Protein AF-A0A960XI57-F1 (afdb_monomer)

Nearest PDB structures (foldseek):
  3sqs-assembly1_A  TM=8.728E-01  e=5.560E-22  Dinoroseobacter shibae DFL 12 = DSM 16493
  3stp-assembly1_A  TM=8.532E-01  e=1.097E-21  Roseibium aggregatum IAM 12614
  3ssz-assembly1_A  TM=9.020E-01  e=4.784E-21  Rhodobacteraceae bacterium KLH11
  3rr1-assembly1_B  TM=9.128E-01  e=1.574E-17  Ralstonia pickettii 12J
  3rr1-assembly1_A  TM=9.061E-01  e=1.488E-17  Ralstonia pickettii 12J

Mean predicted aligned error: 8.15 Å

Solvent-accessible surface area (backbone atoms only — not comparable to full-atom values): 19866 Å² total; per-residue (Å²): 137,89,79,84,79,82,81,78,82,73,99,83,76,88,84,84,87,83,90,79,88,78,79,95,72,81,89,62,99,73,54,61,64,68,75,51,66,72,70,53,47,81,50,74,70,20,37,17,25,65,45,54,47,79,47,78,49,75,50,73,44,82,38,63,48,77,48,58,70,26,69,69,29,46,66,62,40,71,41,68,93,67,44,73,78,83,57,72,63,59,94,78,58,48,80,41,80,46,80,48,75,44,34,26,41,36,41,31,20,65,40,70,54,63,12,65,31,68,75,48,62,75,82,18,44,59,46,31,59,72,46,53,31,62,67,44,50,69,38,54,54,83,46,50,70,61,51,51,56,49,59,58,64,70,40,95,81,36,76,43,62,51,49,14,22,28,45,2,47,50,40,43,14,40,45,42,25,49,18,62,74,72,73,43,62,56,59,56,78,72,75,42,86,90,69,82,79,83,88,68,61,47,73,41,78,25,45,50,79,49,72,68,53,35,31,53,51,50,35,52,40,44,74,72,68,33,57,28,37,37,40,64,39,50,52,36,59,75,53,44,75,61,15,53,49,53,46,47,49,52,54,51,50,44,39,70,47,55,40,90,84,44,39,40,30,41,33,29,54,33,36,44,46,62,70,54,51,50,56,50,45,69,71,40,54,87,70,57,48,61,28,43,26,27,48,42,46,85,87,47,55,64,50,38,36,56,45,43,76,70,46,90,55,38,29,29,43,31,52,91,25,29,37,62,70,56,52,46,57,40,58,77,60,63,21,49,79,43,82,45,63,31,50,62,31,16,33,2,71,89,51,103

Secondary structure (DSSP, 8-state):
---PPPPPPPS--SS-----PPP-----TTSHHHHTTT----STTTTBEEEEEEEEEEEEEEEETT-S-PPPP-GGGGSGGG-PPPP---SSPPEEEEEEEEEEEEEEETTS-EEEEEEE-HHHHHHIIIIIHHHHTTSBTT-HHHHHHHHHHH-TT-SSTHHHHHHHHHHHHHHHHHHHHHTS-HHHHTT--S-SSPP--EE-TT---SHHHHHHHHHHHHHTT-SEEEEE----GGGHHHHHHHHHHHHHHHHHHH-TTSEEEEE-TT---HHHHHHHHHHHGGG--S-EE--S-TT-HHHHHHHHTT-SSPEEE-TT--SHHHHHHHHHTT--SEE---TTTSS-TTT-

Radius of gyration: 24.75 Å; Cα contacts (8 Å, |Δi|>4): 610; chains: 1; bounding box: 68×39×83 Å

pLDDT: mean 89.14, std 19.76, range [26.02, 98.81]

Foldseek 3Di:
DDDDDDDDDDPPPPPPPDDDDDDDDDDDPPCPCVVVVQPLPLPQQQQFWAFKDKDKDKDKDKDFPQALQFDFADQCVLDVVPQDDGGDGDPDTDIDMDMDIFIKIWTAGNSGQIFIDDRADPLLVCLQHVPLRVVRGRPRLVPLLVSLVCQCPVDPPQQFDSSLLSLLRVSQSSLRSVCVSVVHDSCVVVVHDPDPPDADAAESRSHHLDLVSLLVVLLVRVVVPHLEYEDGQRQEPSVPPVSLVSSLVSLVSSCVSNDLRRAYEYENHQHYDLVSLLSSQVSNVVSPHQAYENRHDLVPLVSLLVNQVRHPHFYEYACRASAPVSVVVNVVSVSGDYHDHDSSRNRHPSGD

Sequence (352 aa):
MISRINSSPPRRQFLKHLGFTIPAATMLPGSLQELLGQSQDRGRNGRLIEAVEVVKVTGTREVLQGVNRQGNLQPLYIYKEHKPEQFVDPENPKMGNQTLTHNYVRIRTRNGLEGFYGSVDSEAVDTIIGQLGRFLIGKDAMAVEQLWDQMYRLNRHGRAGHFMMAISYLDNCLWDWRGRYFGAPVYELLGGPTRNPIKVYGSCLGFSIQPEAMARKSAELKAAGFDYQKWFIFNGPSEGPEGLRKAIDMVRILRESVGPEAELMFDAFNGWTLQFAKQWAEAVEQYRPGWIEEAFMTADLESFIRLSKATNIPVATGEHFYNRWDVQKFLQADAIQIVQADPEWCGGVSEL

Structure (mmCIF, N/CA/C/O backbone):
data_AF-A0A960XI57-F1
#
_entry.id   AF-A0A960XI57-F1
#
loop_
_atom_site.group_PDB
_atom_site.id
_atom_site.type_symbol
_atom_site.label_atom_id
_atom_site.label_alt_id
_atom_site.label_comp_id
_atom_site.label_asym_id
_atom_site.label_entity_id
_atom_site.label_seq_id
_atom_site.pdbx_PDB_ins_code
_atom_site.Cartn_x
_atom_site.Cartn_y
_atom_site.Cartn_z
_atom_site.occupancy
_atom_site.B_iso_or_equiv
_atom_site.auth_seq_id
_atom_site.auth_comp_id
_atom_site.auth_asym_id
_atom_site.auth_atom_id
_atom_site.pdbx_PDB_model_num
ATOM 1 N N . MET A 1 1 ? 45.070 -10.326 12.914 1.00 35.19 1 MET A N 1
ATOM 2 C CA . MET A 1 1 ? 44.672 -9.513 14.083 1.00 35.19 1 MET A CA 1
ATOM 3 C C . MET A 1 1 ? 43.242 -9.066 13.865 1.00 35.19 1 MET A C 1
ATOM 5 O O . MET A 1 1 ? 42.971 -8.370 12.901 1.00 35.19 1 MET A O 1
ATOM 9 N N . ILE A 1 2 ? 42.337 -9.590 14.685 1.00 29.20 2 ILE A N 1
ATOM 10 C CA . ILE A 1 2 ? 40.882 -9.468 14.564 1.00 29.20 2 ILE A CA 1
ATOM 11 C C . ILE A 1 2 ? 40.447 -8.279 15.427 1.00 29.20 2 ILE A C 1
ATOM 13 O O . ILE A 1 2 ? 40.640 -8.332 16.640 1.00 29.20 2 ILE A O 1
ATOM 17 N N . SER A 1 3 ? 39.856 -7.233 14.842 1.00 26.02 3 SER A N 1
ATOM 18 C CA . SER A 1 3 ? 39.165 -6.184 15.604 1.00 26.02 3 SER A CA 1
ATOM 19 C C . SER A 1 3 ? 37.658 -6.308 15.400 1.00 26.02 3 SER A C 1
ATOM 21 O O . SER A 1 3 ? 37.144 -6.144 14.295 1.00 26.02 3 SER A O 1
ATOM 23 N N . ARG A 1 4 ? 36.970 -6.639 16.492 1.00 27.28 4 ARG A N 1
ATOM 24 C CA . ARG A 1 4 ? 35.518 -6.784 16.602 1.00 27.28 4 ARG A CA 1
ATOM 25 C C . ARG A 1 4 ? 34.835 -5.436 16.358 1.00 27.28 4 ARG A C 1
ATOM 27 O O . ARG A 1 4 ? 35.160 -4.463 17.031 1.00 27.28 4 ARG A O 1
ATOM 34 N N . ILE A 1 5 ? 33.873 -5.401 15.441 1.00 32.22 5 ILE A N 1
ATOM 35 C CA . ILE A 1 5 ? 32.929 -4.288 15.309 1.00 32.22 5 ILE A CA 1
ATOM 36 C C . ILE A 1 5 ? 31.785 -4.540 16.292 1.00 32.22 5 ILE A C 1
ATOM 38 O O . ILE A 1 5 ? 31.184 -5.614 16.307 1.00 32.22 5 ILE A O 1
ATOM 42 N N . ASN A 1 6 ? 31.549 -3.548 17.148 1.00 27.94 6 ASN A N 1
ATOM 43 C CA . ASN A 1 6 ? 30.486 -3.515 18.142 1.00 27.94 6 ASN A CA 1
ATOM 44 C C . ASN A 1 6 ? 29.113 -3.691 17.485 1.00 27.94 6 ASN A C 1
ATOM 46 O O . ASN A 1 6 ? 28.704 -2.902 16.636 1.00 27.94 6 ASN A O 1
ATOM 50 N N . SER A 1 7 ? 28.391 -4.713 17.932 1.00 31.31 7 SER A N 1
ATOM 51 C CA . SER A 1 7 ? 26.977 -4.931 17.653 1.00 31.31 7 SER A CA 1
ATOM 52 C C . SER A 1 7 ? 26.137 -3.815 18.279 1.00 31.31 7 SER A C 1
ATOM 54 O O . SER A 1 7 ? 26.081 -3.695 19.505 1.00 31.31 7 SER A O 1
ATOM 56 N N . SER A 1 8 ? 25.455 -3.022 17.457 1.00 32.72 8 SER A N 1
ATOM 57 C CA . SER A 1 8 ? 24.341 -2.183 17.906 1.00 32.72 8 SER A CA 1
ATOM 58 C C . SER A 1 8 ? 23.218 -3.070 18.473 1.00 32.72 8 SER A C 1
ATOM 60 O O . SER A 1 8 ? 22.964 -4.146 17.924 1.00 32.72 8 SER A O 1
ATOM 62 N N . PRO A 1 9 ? 22.529 -2.669 19.555 1.00 32.78 9 PRO A N 1
ATOM 63 C CA . PRO A 1 9 ? 21.465 -3.483 20.131 1.00 32.78 9 PRO A CA 1
ATOM 64 C C . PRO A 1 9 ? 20.230 -3.512 19.207 1.00 32.78 9 PRO A C 1
ATOM 66 O O . PRO A 1 9 ? 19.928 -2.515 18.546 1.00 32.78 9 PRO A O 1
ATOM 69 N N . PRO A 1 10 ? 19.477 -4.628 19.152 1.00 33.75 10 PRO A N 1
ATOM 70 C CA . PRO A 1 10 ? 18.265 -4.715 18.346 1.00 33.75 10 PRO A CA 1
ATOM 71 C C . PRO A 1 10 ? 17.145 -3.829 18.918 1.00 33.75 10 PRO A C 1
ATOM 73 O O . PRO A 1 10 ? 17.024 -3.660 20.131 1.00 33.75 10 PRO A O 1
ATOM 76 N N . ARG A 1 11 ? 16.283 -3.314 18.027 1.00 40.19 11 ARG A N 1
ATOM 77 C CA . ARG A 1 11 ? 15.151 -2.369 18.221 1.00 40.19 11 ARG A CA 1
ATOM 78 C C . ARG A 1 11 ? 14.050 -2.766 19.239 1.00 40.19 11 ARG A C 1
ATOM 80 O O . ARG A 1 11 ? 12.957 -2.216 19.203 1.00 40.19 11 ARG A O 1
ATOM 87 N N . ARG A 1 12 ? 14.298 -3.686 20.177 1.00 35.19 12 ARG A N 1
ATOM 88 C CA . ARG A 1 12 ? 13.317 -4.190 21.163 1.00 35.19 12 ARG A CA 1
ATOM 89 C C . ARG A 1 12 ? 13.559 -3.738 22.614 1.00 35.19 12 ARG A C 1
ATOM 91 O O . ARG A 1 12 ? 13.079 -4.384 23.541 1.00 35.19 12 ARG A O 1
ATOM 98 N N . GLN A 1 13 ? 14.265 -2.628 22.836 1.00 36.06 13 GLN A N 1
ATOM 99 C CA . GLN A 1 13 ? 14.526 -2.084 24.180 1.00 36.06 13 GLN A CA 1
ATOM 100 C C . GLN A 1 13 ? 14.190 -0.590 24.313 1.00 36.06 13 GLN A C 1
ATOM 102 O O . GLN A 1 13 ? 15.049 0.217 24.643 1.00 36.06 13 GLN A O 1
ATOM 107 N N . PHE A 1 14 ? 12.921 -0.218 24.116 1.00 33.28 14 PHE A N 1
ATOM 108 C CA . PHE A 1 14 ? 12.428 1.110 24.523 1.00 33.28 14 PHE A CA 1
ATOM 109 C C . PHE A 1 14 ? 11.370 1.072 25.647 1.00 33.28 14 PHE A C 1
ATOM 111 O O . PHE A 1 14 ? 10.849 2.105 26.034 1.00 33.28 14 PHE A O 1
ATOM 118 N N . LEU A 1 15 ? 11.079 -0.092 26.246 1.00 31.31 15 LEU A N 1
ATOM 119 C CA . LEU A 1 15 ? 10.132 -0.199 27.376 1.00 31.31 15 LEU A CA 1
ATOM 120 C C . LEU A 1 15 ? 10.618 -1.141 28.491 1.00 31.31 15 LEU A C 1
ATOM 122 O O . LEU A 1 15 ? 9.882 -2.001 28.966 1.00 31.31 15 LEU A O 1
ATOM 126 N N . LYS A 1 16 ? 11.874 -1.003 28.928 1.00 31.98 16 LYS A N 1
ATOM 127 C CA . LYS A 1 16 ? 12.373 -1.706 30.125 1.00 31.98 16 LYS A CA 1
ATOM 128 C C . LYS A 1 16 ? 13.123 -0.779 31.073 1.00 31.98 16 LYS A C 1
ATOM 130 O O . LYS A 1 16 ? 14.277 -1.026 31.396 1.00 31.98 16 LYS A O 1
ATOM 135 N N . HIS A 1 17 ? 12.438 0.238 31.578 1.00 29.25 17 HIS A N 1
ATOM 136 C CA . HIS A 1 17 ? 12.771 0.849 32.863 1.00 29.25 17 HIS A CA 1
ATOM 137 C C . HIS A 1 17 ? 11.486 1.030 33.662 1.00 29.25 17 HIS A C 1
ATOM 139 O O . HIS A 1 17 ? 10.775 2.005 33.473 1.00 29.25 17 HIS A O 1
ATOM 145 N N . LEU A 1 18 ? 11.189 0.021 34.483 1.00 29.41 18 LEU A N 1
ATOM 146 C CA . LEU A 1 18 ? 10.520 0.083 35.787 1.00 29.41 18 LEU A CA 1
ATOM 147 C C . LEU A 1 18 ? 10.516 -1.356 36.319 1.00 29.41 18 LEU A C 1
ATOM 149 O O . LEU A 1 18 ? 9.572 -2.122 36.146 1.00 29.41 18 LEU A O 1
ATOM 153 N N . GLY A 1 19 ? 11.659 -1.764 36.867 1.00 26.39 19 GLY A N 1
ATOM 154 C CA . GLY A 1 19 ? 11.762 -3.002 37.623 1.00 26.39 19 GLY A CA 1
ATOM 155 C C . GLY A 1 19 ? 11.293 -2.750 39.048 1.00 26.39 19 GLY A C 1
ATOM 156 O O . GLY A 1 19 ? 11.965 -2.038 39.784 1.00 26.39 19 GLY A O 1
ATOM 157 N N . PHE A 1 20 ? 10.182 -3.366 39.438 1.00 28.64 20 PHE A N 1
ATOM 158 C CA . PHE A 1 20 ? 9.905 -3.680 40.835 1.00 28.64 20 PHE A CA 1
ATOM 159 C C . PHE A 1 20 ? 9.547 -5.162 40.927 1.00 28.64 20 PHE A C 1
ATOM 161 O O . PHE A 1 20 ? 8.443 -5.589 40.604 1.00 28.64 20 PHE A O 1
ATOM 168 N N . THR A 1 21 ? 10.524 -5.962 41.341 1.00 27.38 21 THR A N 1
ATOM 169 C CA . THR A 1 21 ? 10.308 -7.285 41.929 1.00 27.38 21 THR A CA 1
ATOM 170 C C . THR A 1 21 ? 9.781 -7.095 43.349 1.00 27.38 21 THR A C 1
ATOM 172 O O . THR A 1 21 ? 10.487 -6.526 44.180 1.00 27.38 21 THR A O 1
ATOM 175 N N . ILE A 1 22 ? 8.570 -7.575 43.639 1.00 30.77 22 ILE A N 1
ATOM 176 C CA . ILE A 1 22 ? 8.034 -7.655 45.005 1.00 30.77 22 ILE A CA 1
ATOM 177 C C . ILE A 1 22 ? 8.170 -9.113 45.477 1.00 30.77 22 ILE A C 1
ATOM 179 O O . ILE A 1 22 ? 7.626 -10.000 44.815 1.00 30.77 22 ILE A O 1
ATOM 183 N N . PRO A 1 23 ? 8.877 -9.403 46.586 1.00 30.19 23 PRO A N 1
ATOM 184 C CA . PRO A 1 23 ? 8.827 -10.713 47.221 1.00 30.19 23 PRO A CA 1
ATOM 185 C C . PRO A 1 23 ? 7.502 -10.882 47.972 1.00 30.19 23 PRO A C 1
ATOM 187 O O . PRO A 1 23 ? 6.963 -9.933 48.539 1.00 30.19 23 PRO A O 1
ATOM 190 N N . ALA A 1 24 ? 6.992 -12.111 48.015 1.00 37.94 24 ALA A N 1
ATOM 191 C CA . ALA A 1 24 ? 5.822 -12.465 48.805 1.00 37.94 24 ALA A CA 1
ATOM 192 C C . ALA A 1 24 ? 6.089 -12.266 50.311 1.00 37.94 24 ALA A C 1
ATOM 194 O O . ALA A 1 24 ? 6.818 -13.051 50.912 1.00 37.94 24 ALA A O 1
ATOM 195 N N . ALA A 1 25 ? 5.481 -11.243 50.921 1.00 34.00 25 ALA A N 1
ATOM 196 C CA . ALA A 1 25 ? 5.294 -11.145 52.369 1.00 34.00 25 ALA A CA 1
ATOM 197 C C . ALA A 1 25 ? 4.166 -10.157 52.730 1.00 34.00 25 ALA A C 1
ATOM 199 O O . ALA A 1 25 ? 4.242 -8.973 52.422 1.00 34.00 25 ALA A O 1
ATOM 200 N N . THR A 1 26 ? 3.159 -10.671 53.450 1.00 34.94 26 THR A N 1
ATOM 201 C CA . THR A 1 26 ? 2.182 -9.956 54.305 1.00 34.94 26 THR A CA 1
ATOM 202 C C . THR A 1 26 ? 1.345 -8.834 53.671 1.00 34.94 26 THR A C 1
ATOM 204 O O . THR A 1 26 ? 1.741 -7.674 53.621 1.00 34.94 26 THR A O 1
ATOM 207 N N . MET A 1 27 ? 0.110 -9.177 53.284 1.00 33.38 27 MET A N 1
ATOM 208 C CA . MET A 1 27 ? -0.945 -8.206 52.972 1.00 33.38 27 MET A CA 1
ATOM 209 C C . MET A 1 27 ? -1.373 -7.439 54.231 1.00 33.38 27 MET A C 1
ATOM 211 O O . MET A 1 27 ? -1.896 -8.030 55.175 1.00 33.38 27 MET A O 1
ATOM 215 N N . LEU A 1 28 ? -1.186 -6.118 54.218 1.00 38.03 28 LEU A N 1
ATOM 216 C CA . LEU A 1 28 ? -1.867 -5.190 55.123 1.00 38.03 28 LEU A CA 1
ATOM 217 C C . LEU A 1 28 ? -3.269 -4.864 54.562 1.00 38.03 28 LEU A C 1
ATOM 219 O O . LEU A 1 28 ? -3.404 -4.735 53.344 1.00 38.03 28 LEU A O 1
ATOM 223 N N . PRO A 1 29 ? -4.314 -4.670 55.394 1.00 39.72 29 PRO A N 1
ATOM 224 C CA . PRO A 1 29 ? -5.712 -4.618 54.935 1.00 39.72 29 PRO A CA 1
ATOM 225 C C . PRO A 1 29 ? -6.119 -3.349 54.161 1.00 39.72 29 PRO A C 1
ATOM 227 O O . PRO A 1 29 ? -7.296 -3.182 53.860 1.00 39.72 29 PRO A O 1
ATOM 230 N N . GLY A 1 30 ? -5.186 -2.440 53.860 1.00 39.94 30 GLY A N 1
ATOM 231 C CA . GLY A 1 30 ? -5.480 -1.134 53.256 1.00 39.94 30 GLY A CA 1
ATOM 232 C C . GLY A 1 30 ? -5.123 -0.985 51.775 1.00 39.94 30 GLY A C 1
ATOM 233 O O . GLY A 1 30 ? -5.557 -0.024 51.156 1.00 39.94 30 GLY A O 1
ATOM 234 N N . SER A 1 31 ? -4.359 -1.909 51.180 1.00 43.81 31 SER A N 1
ATOM 235 C CA . SER A 1 31 ? -3.777 -1.708 49.839 1.00 43.81 31 SER A CA 1
ATOM 236 C C . SER A 1 31 ? -4.532 -2.379 48.691 1.00 43.81 31 SER A C 1
ATOM 238 O O . SER A 1 31 ? -4.198 -2.144 47.530 1.00 43.81 31 SER A O 1
ATOM 240 N N . LEU A 1 32 ? -5.572 -3.178 48.966 1.00 40.38 32 LEU A N 1
ATOM 241 C CA . LEU A 1 32 ? -6.368 -3.778 47.891 1.00 40.38 32 LEU A CA 1
ATOM 242 C C . LEU A 1 32 ? -7.197 -2.723 47.145 1.00 40.38 32 LEU A C 1
ATOM 244 O O . LEU A 1 32 ? -7.302 -2.812 45.934 1.00 40.38 32 LEU A O 1
ATOM 248 N N . GLN A 1 33 ? -7.747 -1.707 47.817 1.00 39.81 33 GLN A N 1
ATOM 249 C CA . GLN A 1 33 ? -8.588 -0.689 47.165 1.00 39.81 33 GLN A CA 1
ATOM 250 C C . GLN A 1 33 ? -7.807 0.283 46.267 1.00 39.81 33 GLN A C 1
ATOM 252 O O . GLN A 1 33 ? -8.343 0.710 45.250 1.00 39.81 33 GLN A O 1
ATOM 257 N N . GLU A 1 34 ? -6.540 0.576 46.576 1.00 36.94 34 GLU A N 1
ATOM 258 C CA . GLU A 1 34 ? -5.677 1.406 45.719 1.00 36.94 34 GLU A CA 1
ATOM 259 C C . GLU A 1 34 ? -5.106 0.616 44.527 1.00 36.94 34 GLU A C 1
ATOM 261 O O . GLU A 1 34 ? -5.020 1.153 43.425 1.00 36.94 34 GLU A O 1
ATOM 266 N N . LEU A 1 35 ? -4.824 -0.686 44.689 1.00 39.25 35 LEU A N 1
ATOM 267 C CA . LEU A 1 35 ? -4.495 -1.588 43.570 1.00 39.25 35 LEU A CA 1
ATOM 268 C C . LEU A 1 35 ? -5.718 -1.948 42.706 1.00 39.25 35 LEU A C 1
ATOM 270 O O . LEU A 1 35 ? -5.575 -2.218 41.516 1.00 39.25 35 LEU A O 1
ATOM 274 N N . LEU A 1 36 ? -6.923 -1.912 43.280 1.00 39.53 36 LEU A N 1
ATOM 275 C CA . LEU A 1 36 ? -8.205 -2.058 42.579 1.00 39.53 36 LEU A CA 1
ATOM 276 C C . LEU A 1 36 ? -8.753 -0.714 42.049 1.00 39.53 36 LEU A C 1
ATOM 278 O O . LEU A 1 36 ? -9.829 -0.683 41.451 1.00 39.53 36 LEU A O 1
ATOM 282 N N . GLY A 1 37 ? -8.003 0.384 42.216 1.00 37.59 37 GLY A N 1
ATOM 283 C CA . GLY A 1 37 ? -8.392 1.760 41.880 1.00 37.59 37 GLY A CA 1
ATOM 284 C C . GLY A 1 37 ? -8.489 2.090 40.386 1.00 37.59 37 GLY A C 1
ATOM 285 O O . GLY A 1 37 ? -8.838 3.211 40.030 1.00 37.59 37 GLY A O 1
ATOM 286 N N . GLN A 1 38 ? -8.237 1.128 39.499 1.00 44.69 38 GLN A N 1
ATOM 287 C CA . GLN A 1 38 ? -8.640 1.197 38.093 1.00 44.69 38 GLN A CA 1
ATOM 288 C C . GLN A 1 38 ? -9.218 -0.147 37.654 1.00 44.69 38 GLN A C 1
ATOM 290 O O . GLN A 1 38 ? -8.734 -0.797 36.729 1.00 44.69 38 GLN A O 1
ATOM 295 N N . SER A 1 39 ? -10.298 -0.576 38.303 1.00 45.94 39 SER A N 1
ATOM 296 C CA . SER A 1 39 ? -11.283 -1.401 37.609 1.00 45.94 39 SER A CA 1
ATOM 297 C C . SER A 1 39 ? -11.781 -0.587 36.409 1.00 45.94 39 SER A C 1
ATOM 299 O O . SER A 1 39 ? -12.762 0.146 36.530 1.00 45.94 39 SER A O 1
ATOM 301 N N . GLN A 1 40 ? -11.084 -0.657 35.265 1.00 57.28 40 GLN A N 1
ATOM 302 C CA . GLN A 1 40 ? -11.616 -0.147 34.006 1.00 57.28 40 GLN A CA 1
ATOM 303 C C . GLN A 1 40 ? -13.007 -0.750 33.872 1.00 57.28 40 GLN A C 1
ATOM 305 O O . GLN A 1 40 ? -13.135 -1.975 33.860 1.00 57.28 40 GLN A O 1
ATOM 310 N N . ASP A 1 41 ? -14.041 0.090 33.831 1.00 65.31 41 ASP A N 1
ATOM 311 C CA . ASP A 1 41 ? -15.390 -0.375 33.544 1.00 65.31 41 ASP A CA 1
ATOM 312 C C . ASP A 1 41 ? -15.329 -1.105 32.196 1.00 65.31 41 ASP A C 1
ATOM 314 O O . ASP A 1 41 ? -15.183 -0.506 31.129 1.00 65.31 41 ASP A O 1
ATOM 318 N N . ARG A 1 42 ? -15.313 -2.438 32.252 1.00 69.62 42 ARG A N 1
ATOM 319 C CA . ARG A 1 42 ? -15.347 -3.301 31.070 1.00 69.62 42 ARG A CA 1
ATOM 320 C C . ARG A 1 42 ? -16.781 -3.536 30.615 1.00 69.62 42 ARG A C 1
ATOM 322 O O . ARG A 1 42 ? -16.980 -4.160 29.572 1.00 69.62 42 ARG A O 1
ATOM 329 N N . GLY A 1 43 ? -17.761 -3.031 31.365 1.00 78.81 43 GLY A N 1
ATOM 330 C CA . GLY A 1 43 ? -19.151 -2.987 30.966 1.00 78.81 43 GLY A CA 1
ATOM 331 C C . GLY A 1 43 ? -19.351 -2.130 29.721 1.00 78.81 43 GLY A C 1
ATOM 332 O O . GLY A 1 43 ? -18.484 -1.374 29.281 1.00 78.81 43 GLY A O 1
ATOM 333 N N . ARG A 1 44 ? -20.538 -2.254 29.126 1.00 84.62 44 ARG A N 1
ATOM 334 C CA . ARG A 1 44 ? -20.882 -1.593 27.861 1.00 84.62 44 ARG A CA 1
ATOM 335 C C . ARG A 1 44 ? -20.673 -0.075 27.900 1.00 84.62 44 ARG A C 1
ATOM 337 O O . ARG A 1 44 ? -20.301 0.502 26.887 1.00 84.62 44 ARG A O 1
ATOM 344 N N . ASN A 1 45 ? -20.890 0.557 29.055 1.00 89.69 45 ASN A N 1
ATOM 345 C CA . ASN A 1 45 ? -20.725 1.998 29.220 1.00 89.69 45 ASN A CA 1
ATOM 346 C C . ASN A 1 45 ? -19.252 2.436 29.137 1.00 89.69 45 ASN A C 1
ATOM 348 O O . ASN A 1 45 ? -18.948 3.416 28.462 1.00 89.69 45 ASN A O 1
ATOM 352 N N . GLY A 1 46 ? -18.332 1.693 29.756 1.00 92.75 46 GLY A N 1
ATOM 353 C CA . GLY A 1 46 ? -16.904 2.003 29.704 1.00 92.75 46 GLY A CA 1
ATOM 354 C C . GLY A 1 46 ? -16.269 1.855 28.316 1.00 92.75 46 GLY A C 1
ATOM 355 O O . GLY A 1 46 ? -15.261 2.501 28.043 1.00 92.75 46 GLY A O 1
ATOM 356 N N . ARG A 1 47 ? -16.883 1.077 27.413 1.00 96.06 47 ARG A N 1
ATOM 357 C CA . ARG A 1 47 ? -16.440 0.903 26.013 1.00 96.06 47 ARG A CA 1
ATOM 358 C C . ARG A 1 47 ? -16.951 1.974 25.052 1.00 96.06 47 ARG A C 1
ATOM 360 O O . ARG A 1 47 ? -16.631 1.926 23.865 1.00 96.06 47 ARG A O 1
ATOM 367 N N . LEU A 1 48 ? -17.782 2.905 25.518 1.00 98.38 48 LEU A N 1
ATOM 368 C CA . LEU A 1 48 ? -18.280 3.964 24.649 1.00 98.38 48 LEU A CA 1
ATOM 369 C C . LEU A 1 48 ? -17.140 4.922 24.300 1.00 98.38 48 LEU A C 1
ATOM 371 O O . LEU A 1 48 ? -16.401 5.353 25.186 1.00 98.38 48 LEU A O 1
ATOM 375 N N . ILE A 1 49 ? -17.013 5.245 23.016 1.00 98.69 49 ILE A N 1
ATOM 376 C CA . ILE A 1 49 ? -16.014 6.174 22.491 1.00 98.69 49 ILE A CA 1
ATOM 377 C C . ILE A 1 49 ? -16.288 7.561 23.073 1.00 98.69 49 ILE A C 1
ATOM 379 O O . ILE A 1 49 ? -17.395 8.090 22.971 1.00 98.69 49 ILE A O 1
ATOM 383 N N . GLU A 1 50 ? -15.280 8.143 23.705 1.00 98.31 50 GLU A N 1
ATOM 384 C CA . GLU A 1 50 ? -15.340 9.462 24.332 1.00 98.31 50 GLU A CA 1
ATOM 385 C C . GLU A 1 50 ? -14.594 10.511 23.504 1.00 98.31 50 GLU A C 1
ATOM 387 O O . GLU A 1 50 ? -15.018 11.664 23.457 1.00 98.31 50 GLU A O 1
ATOM 392 N N . ALA A 1 51 ? -13.518 10.112 22.821 1.00 98.44 51 ALA A N 1
ATOM 393 C CA . ALA A 1 51 ? -12.745 10.999 21.962 1.00 98.44 51 ALA A CA 1
ATOM 394 C C . ALA A 1 51 ? -12.184 10.264 20.740 1.00 98.44 51 ALA A C 1
ATOM 396 O O . ALA A 1 51 ? -11.780 9.102 20.827 1.00 98.44 51 ALA A O 1
ATOM 397 N N . VAL A 1 52 ? -12.133 10.984 19.620 1.00 98.62 52 VAL A N 1
ATOM 398 C CA . VAL A 1 52 ? -11.403 10.616 18.405 1.00 98.62 52 VAL A CA 1
ATOM 399 C C . VAL A 1 52 ? -10.508 11.795 18.056 1.00 98.62 52 VAL A C 1
ATOM 401 O O . VAL A 1 52 ? -10.997 12.903 17.838 1.00 98.62 52 VAL A O 1
ATOM 404 N N . GLU A 1 53 ? -9.203 11.567 18.041 1.00 98.31 53 GLU A N 1
ATOM 405 C CA . GLU A 1 53 ? -8.193 12.616 17.933 1.00 98.31 53 GLU A CA 1
ATOM 406 C C . GLU A 1 53 ? -7.185 12.274 16.839 1.00 98.31 53 GLU A C 1
ATOM 408 O O . GLU A 1 53 ? -6.869 11.106 16.612 1.00 98.31 53 GLU A O 1
ATOM 413 N N . VAL A 1 54 ? -6.636 13.308 16.200 1.00 98.19 54 VAL A N 1
ATOM 414 C CA . VAL A 1 54 ? -5.443 13.177 15.363 1.00 98.19 54 VAL A CA 1
ATOM 415 C C . VAL A 1 54 ? -4.273 13.831 16.084 1.00 98.19 54 VAL A C 1
ATOM 417 O O . VAL A 1 54 ? -4.277 15.031 16.357 1.00 98.19 54 VAL A O 1
ATOM 420 N N . VAL A 1 55 ? -3.266 13.025 16.399 1.00 97.19 55 VAL A N 1
ATOM 421 C CA . VAL A 1 55 ? -2.056 13.431 17.107 1.00 97.19 55 VAL A CA 1
ATOM 422 C C . VAL A 1 55 ? -0.924 13.566 16.105 1.00 97.19 55 VAL A C 1
ATOM 424 O O . VAL A 1 55 ? -0.572 12.618 15.405 1.00 97.19 55 VAL A O 1
ATOM 427 N N . LYS A 1 56 ? -0.320 14.751 16.057 1.00 96.94 56 LYS A N 1
ATOM 428 C CA . LYS A 1 56 ? 0.862 15.011 15.240 1.00 96.94 56 LYS A CA 1
ATOM 429 C C . LYS A 1 56 ? 2.115 14.658 16.031 1.00 96.94 56 LYS A C 1
ATOM 431 O O . LYS A 1 56 ? 2.359 15.225 17.094 1.00 96.94 56 LYS A O 1
ATOM 436 N N . VAL A 1 57 ? 2.907 13.732 15.508 1.00 95.56 57 VAL A N 1
ATOM 437 C CA . VAL A 1 57 ? 4.154 13.271 16.121 1.00 95.56 57 VAL A CA 1
ATOM 438 C C . VAL A 1 57 ? 5.316 13.704 15.243 1.00 95.56 57 VAL A C 1
ATOM 440 O O . VAL A 1 57 ? 5.335 13.421 14.046 1.00 95.56 57 VAL A O 1
ATOM 443 N N . THR A 1 58 ? 6.292 14.374 15.852 1.00 97.00 58 THR A N 1
ATOM 444 C CA . THR A 1 58 ? 7.519 14.811 15.183 1.00 97.00 58 THR A CA 1
ATOM 445 C C . THR A 1 58 ? 8.715 14.130 15.822 1.00 97.00 58 THR A C 1
ATOM 447 O O . THR A 1 58 ? 8.856 14.124 17.044 1.00 97.00 58 THR A O 1
ATOM 450 N N . GL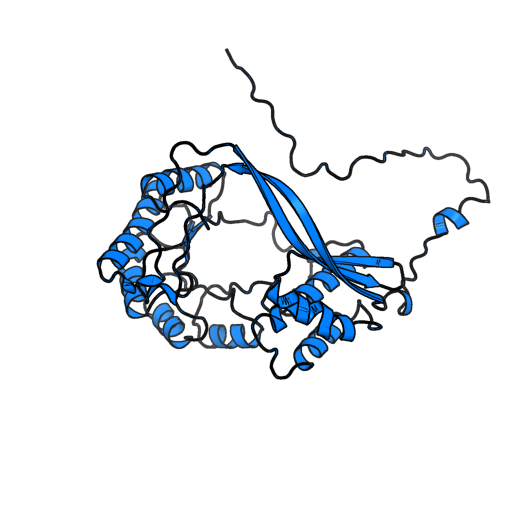Y A 1 59 ? 9.585 13.573 14.990 1.00 94.94 59 GLY A N 1
ATOM 451 C CA . GLY A 1 59 ? 10.833 12.959 15.414 1.00 94.94 59 GLY A CA 1
ATOM 452 C C . GLY A 1 59 ? 11.953 13.256 14.431 1.00 94.94 59 GLY A C 1
ATOM 453 O O . GLY A 1 59 ? 11.717 13.683 13.303 1.00 94.94 59 GLY A O 1
ATOM 454 N N . THR A 1 60 ? 13.181 12.999 14.862 1.00 96.06 60 THR A N 1
ATOM 455 C CA . THR A 1 60 ? 14.375 13.179 14.037 1.00 96.06 60 THR A CA 1
ATOM 456 C C . THR A 1 60 ? 15.106 11.853 13.938 1.00 96.06 60 THR A C 1
ATOM 458 O O . THR A 1 60 ? 15.228 11.132 14.928 1.00 96.06 60 THR A O 1
ATOM 461 N N . ARG A 1 61 ? 15.604 11.529 12.747 1.00 94.50 61 ARG A N 1
ATOM 462 C CA . ARG A 1 61 ? 16.497 10.388 12.534 1.00 94.50 61 ARG A CA 1
ATOM 463 C C . ARG A 1 61 ? 17.717 10.801 11.723 1.00 94.50 61 ARG A C 1
ATOM 465 O O . ARG A 1 61 ? 17.622 11.667 10.854 1.00 94.50 61 ARG A O 1
ATOM 472 N N . GLU A 1 62 ? 18.837 10.144 11.988 1.00 95.31 62 GLU A N 1
ATOM 473 C CA . GLU A 1 62 ? 20.026 10.247 11.150 1.00 95.31 62 GLU A CA 1
ATOM 474 C C . GLU A 1 62 ? 19.806 9.479 9.843 1.00 95.31 62 GLU A C 1
ATOM 476 O O . GLU A 1 62 ? 19.355 8.331 9.844 1.00 95.31 62 GLU A O 1
ATOM 481 N N . VAL A 1 63 ? 20.103 10.124 8.719 1.00 93.56 63 VAL A N 1
ATOM 482 C CA . VAL A 1 63 ? 20.013 9.547 7.376 1.00 93.56 63 VAL A CA 1
ATOM 483 C C . VAL A 1 63 ? 21.184 10.014 6.525 1.00 93.56 63 VAL A C 1
ATOM 485 O O . VAL A 1 63 ? 21.746 11.088 6.741 1.00 93.56 63 VAL A O 1
ATOM 488 N N . LEU A 1 64 ? 21.505 9.233 5.499 1.00 92.75 64 LEU A N 1
ATOM 489 C CA . LEU A 1 64 ? 22.289 9.737 4.381 1.00 92.75 64 LEU A CA 1
ATOM 490 C C . LEU A 1 64 ? 21.439 10.750 3.610 1.00 92.75 64 LEU A C 1
ATOM 492 O O . LEU A 1 64 ? 20.319 10.456 3.187 1.00 92.75 64 LEU A O 1
ATOM 496 N N . GLN A 1 65 ? 21.944 11.970 3.467 1.00 91.12 65 GLN A N 1
ATOM 497 C CA . GLN A 1 65 ? 21.213 13.031 2.792 1.00 91.12 65 GLN A CA 1
ATOM 498 C C . GLN A 1 65 ? 21.302 12.885 1.276 1.00 91.12 65 GLN A C 1
ATOM 500 O O . GLN A 1 65 ? 22.373 12.663 0.717 1.00 91.12 65 GLN A O 1
ATOM 505 N N . GLY A 1 66 ? 20.157 13.068 0.618 1.00 88.25 66 GLY A N 1
ATOM 506 C CA . GLY A 1 66 ? 20.078 13.116 -0.838 1.00 88.25 66 GLY A CA 1
ATOM 507 C C . GLY A 1 66 ? 20.226 11.768 -1.537 1.00 88.25 66 GLY A C 1
ATOM 508 O O . GLY A 1 66 ? 20.383 11.783 -2.743 1.00 88.25 66 GLY A O 1
ATOM 509 N N . VAL A 1 67 ? 20.164 10.634 -0.833 1.00 91.69 67 VAL A N 1
ATOM 510 C CA . VAL A 1 67 ? 20.165 9.297 -1.459 1.00 91.69 67 VAL A CA 1
ATOM 511 C C . VAL A 1 67 ? 18.771 8.687 -1.493 1.00 91.69 67 VAL A C 1
ATOM 513 O O . VAL A 1 67 ? 17.898 9.102 -0.724 1.00 91.69 67 VAL A O 1
ATOM 516 N N . ASN A 1 68 ? 18.589 7.665 -2.328 1.00 91.06 68 ASN A N 1
ATOM 517 C CA . ASN A 1 68 ? 17.357 6.885 -2.447 1.00 91.06 68 ASN A CA 1
ATOM 518 C C . ASN A 1 68 ? 16.126 7.768 -2.719 1.00 91.06 68 ASN A C 1
ATOM 520 O O . ASN A 1 68 ? 15.088 7.642 -2.067 1.00 91.06 68 ASN A O 1
ATOM 524 N N . ARG A 1 69 ? 16.268 8.704 -3.664 1.00 92.38 69 ARG A N 1
ATOM 525 C CA . ARG A 1 69 ? 15.185 9.593 -4.117 1.00 92.38 69 ARG A CA 1
ATOM 526 C C . ARG A 1 69 ? 14.767 9.326 -5.558 1.00 92.38 69 ARG A C 1
ATOM 528 O O . ARG A 1 69 ? 14.226 10.215 -6.213 1.00 92.38 69 ARG A O 1
ATOM 535 N N . GLN A 1 70 ? 15.033 8.126 -6.064 1.00 94.12 70 GLN A N 1
ATOM 536 C CA . GLN A 1 70 ? 14.558 7.740 -7.381 1.00 94.12 70 GLN A CA 1
ATOM 537 C C . GLN A 1 70 ? 13.029 7.766 -7.397 1.00 94.12 70 GLN A C 1
ATOM 539 O O . GLN A 1 70 ? 12.377 7.048 -6.646 1.00 94.12 70 GLN A O 1
ATOM 544 N N . GLY A 1 71 ? 12.463 8.624 -8.245 1.00 90.19 71 GLY A N 1
ATOM 545 C CA . GLY A 1 71 ? 11.022 8.667 -8.452 1.00 90.19 71 GLY A CA 1
ATOM 546 C C . GLY A 1 71 ? 10.532 7.414 -9.172 1.00 90.19 71 GLY A C 1
ATOM 547 O O . GLY A 1 71 ? 11.283 6.786 -9.924 1.00 90.19 71 GLY A O 1
ATOM 548 N N . ASN A 1 72 ? 9.260 7.089 -8.975 1.00 91.44 72 ASN A N 1
ATOM 549 C CA . ASN A 1 72 ? 8.567 6.089 -9.782 1.00 91.44 72 ASN A CA 1
ATOM 550 C C . ASN A 1 72 ? 8.112 6.706 -11.103 1.00 91.44 72 ASN A C 1
ATOM 552 O O . ASN A 1 72 ? 8.001 7.931 -11.211 1.00 91.44 72 ASN A O 1
ATOM 556 N N . LEU A 1 73 ? 7.795 5.863 -12.086 1.00 93.06 73 LEU A N 1
ATOM 557 C CA . LEU A 1 73 ? 6.965 6.295 -13.207 1.00 93.06 73 LEU A CA 1
ATOM 558 C C . LEU A 1 73 ? 5.677 6.924 -12.654 1.00 93.06 73 LEU A C 1
ATOM 560 O O . LEU A 1 73 ? 5.164 6.492 -11.630 1.00 93.06 73 LEU A O 1
ATOM 564 N N . GLN A 1 74 ? 5.181 7.975 -13.299 1.00 92.19 74 GLN A N 1
ATOM 565 C CA . GLN A 1 74 ? 3.912 8.602 -12.944 1.00 92.19 74 GLN A CA 1
ATOM 566 C C . GLN A 1 74 ? 3.034 8.695 -14.188 1.00 92.19 74 GLN A C 1
ATOM 568 O O . GLN A 1 74 ? 3.560 9.011 -15.263 1.00 92.19 74 GLN A O 1
ATOM 573 N N . PRO A 1 75 ? 1.703 8.551 -14.062 1.00 90.69 75 PRO A N 1
ATOM 574 C CA . PRO A 1 75 ? 0.783 8.792 -15.173 1.00 90.69 75 PRO A CA 1
ATOM 575 C C . PRO A 1 75 ? 0.952 10.175 -15.818 1.00 90.69 75 PRO A C 1
ATOM 577 O O . PRO A 1 75 ? 0.742 10.346 -17.017 1.00 90.69 75 PRO A O 1
ATOM 580 N N . LEU A 1 76 ? 1.398 11.168 -15.040 1.00 93.38 76 LEU A N 1
ATOM 581 C CA . LEU A 1 76 ? 1.634 12.530 -15.515 1.00 93.38 76 LEU A CA 1
ATOM 582 C C . LEU A 1 76 ? 2.836 12.648 -16.473 1.00 93.38 76 LEU A C 1
ATOM 584 O O . LEU A 1 76 ? 2.929 13.618 -17.218 1.00 93.38 76 LEU A O 1
ATOM 588 N N . TYR A 1 77 ? 3.743 11.667 -16.518 1.00 92.50 77 TYR A N 1
ATOM 589 C CA . TYR A 1 77 ? 4.959 11.713 -17.349 1.00 92.50 77 TYR A CA 1
ATOM 590 C C . TYR A 1 77 ? 4.704 11.528 -18.853 1.00 92.50 77 TYR A C 1
ATOM 592 O O . TYR A 1 77 ? 5.652 11.472 -19.643 1.00 92.50 77 TYR A O 1
ATOM 600 N N . ILE A 1 78 ? 3.438 11.443 -19.270 1.00 90.12 78 ILE A N 1
ATOM 601 C CA . ILE A 1 78 ? 3.041 11.652 -20.668 1.00 90.12 78 ILE A CA 1
ATOM 602 C C . ILE A 1 78 ? 3.265 13.106 -21.109 1.00 90.12 78 ILE A C 1
ATOM 604 O O . ILE A 1 78 ? 3.494 13.362 -22.289 1.00 90.12 78 ILE A O 1
ATOM 608 N N . TYR A 1 79 ? 3.247 14.042 -20.160 1.00 91.56 79 TYR A N 1
ATOM 609 C CA . TYR A 1 79 ? 3.565 15.448 -20.364 1.00 91.56 79 TYR A CA 1
ATOM 610 C C . TYR A 1 79 ? 5.043 15.666 -20.046 1.00 91.56 79 TYR A C 1
ATOM 612 O O . TYR A 1 79 ? 5.501 15.433 -18.922 1.00 91.56 79 TYR A O 1
ATOM 620 N N . LYS A 1 80 ? 5.813 16.082 -21.051 1.00 88.88 80 LYS A N 1
ATOM 621 C CA . LYS A 1 80 ? 7.277 16.161 -20.966 1.00 88.88 80 LYS A CA 1
ATOM 622 C C . LYS A 1 80 ? 7.740 17.108 -19.857 1.00 88.88 80 LYS A C 1
ATOM 624 O O . LYS A 1 80 ? 8.724 16.822 -19.189 1.00 88.88 80 LYS A O 1
ATOM 629 N N . GLU A 1 81 ? 7.019 18.201 -19.643 1.00 93.38 81 GLU A N 1
ATOM 630 C CA . GLU A 1 81 ? 7.253 19.201 -18.601 1.00 93.38 81 GLU A CA 1
ATOM 631 C C . GLU A 1 81 ? 7.115 18.652 -17.174 1.00 93.38 81 GLU A C 1
ATOM 633 O O . GLU A 1 81 ? 7.684 19.216 -16.242 1.00 93.38 81 GLU A O 1
ATOM 638 N N . HIS A 1 82 ? 6.389 17.546 -17.000 1.00 92.75 82 HIS A N 1
ATOM 639 C CA . HIS A 1 82 ? 6.183 16.899 -15.708 1.00 92.75 82 HIS A CA 1
ATOM 640 C C . HIS A 1 82 ? 7.119 15.717 -15.472 1.00 92.75 82 HIS A C 1
ATOM 642 O O . HIS A 1 82 ? 7.180 15.212 -14.350 1.00 92.75 82 HIS A O 1
ATOM 648 N N . LYS A 1 83 ? 7.846 15.267 -16.499 1.00 91.00 83 LYS A N 1
ATOM 649 C CA . LYS A 1 83 ? 8.787 14.162 -16.374 1.00 91.00 83 LYS A CA 1
ATOM 650 C C . LYS A 1 83 ? 10.149 14.678 -15.898 1.00 91.00 83 LYS A C 1
ATOM 652 O O . LYS A 1 83 ? 10.820 15.378 -16.657 1.00 91.00 83 LYS A O 1
ATOM 657 N N . PRO A 1 84 ? 10.589 14.326 -14.679 1.00 91.69 84 PRO A N 1
ATOM 658 C CA . PRO A 1 84 ? 11.912 14.696 -14.214 1.00 91.69 84 PRO A CA 1
ATOM 659 C C . PRO A 1 84 ? 12.983 13.899 -14.962 1.00 91.69 84 PRO A C 1
ATOM 661 O O . PRO A 1 84 ? 12.734 12.809 -15.490 1.00 91.69 84 PRO A O 1
ATOM 664 N N . GLU A 1 85 ? 14.203 14.426 -14.956 1.00 89.81 85 GLU A N 1
ATOM 665 C CA . GLU A 1 85 ? 15.370 13.618 -15.288 1.00 89.81 85 GLU A CA 1
ATOM 666 C C . GLU A 1 85 ? 15.513 12.460 -14.293 1.00 89.81 85 GLU A C 1
ATOM 668 O O . GLU A 1 85 ? 15.071 12.531 -13.142 1.00 89.81 85 GLU A O 1
ATOM 673 N N . GLN A 1 86 ? 16.124 11.371 -14.754 1.00 87.56 86 GLN A N 1
ATOM 674 C CA . GLN A 1 86 ? 16.391 10.220 -13.905 1.00 87.56 86 GLN A CA 1
ATOM 675 C C . GLN A 1 86 ? 17.292 10.635 -12.738 1.00 87.56 86 GLN A C 1
ATOM 677 O O . GLN A 1 86 ? 18.332 11.263 -12.933 1.00 87.56 86 GLN A O 1
ATOM 682 N N . PHE A 1 87 ? 16.895 10.260 -11.524 1.00 92.06 87 PHE A N 1
ATOM 683 C CA . PHE A 1 87 ? 17.645 10.602 -10.328 1.00 92.06 87 PHE A CA 1
ATOM 684 C C . PHE A 1 87 ? 18.958 9.814 -10.267 1.00 92.06 87 PHE A C 1
ATOM 686 O O . PHE A 1 87 ? 19.023 8.632 -10.615 1.00 92.06 87 PHE A O 1
ATOM 693 N N . VAL A 1 88 ? 20.011 10.471 -9.787 1.00 92.56 88 VAL A N 1
ATOM 694 C CA . VAL A 1 88 ? 21.314 9.855 -9.547 1.00 92.56 88 VAL A CA 1
ATOM 695 C C . VAL A 1 88 ? 21.716 10.171 -8.117 1.00 92.56 88 VAL A C 1
ATOM 697 O O . VAL A 1 88 ? 21.725 11.336 -7.714 1.00 92.56 88 VAL A O 1
ATOM 700 N N . ASP A 1 89 ? 22.027 9.127 -7.349 1.00 91.31 89 ASP A N 1
ATOM 701 C CA . ASP A 1 89 ? 22.530 9.300 -5.991 1.00 91.31 89 ASP A CA 1
ATOM 702 C C . ASP A 1 89 ? 23.853 10.089 -6.013 1.00 91.31 89 ASP A C 1
ATOM 704 O O . ASP A 1 89 ? 24.696 9.861 -6.886 1.00 91.31 89 ASP A O 1
ATOM 708 N N . PRO A 1 90 ? 24.078 10.996 -5.048 1.00 91.06 90 PRO A N 1
ATOM 709 C CA . PRO A 1 90 ? 25.359 11.675 -4.911 1.00 91.06 90 PRO A CA 1
ATOM 710 C C . PRO A 1 90 ? 26.470 10.664 -4.603 1.00 91.06 90 PRO A C 1
ATOM 712 O O . PRO A 1 90 ? 26.277 9.756 -3.799 1.00 91.06 90 PRO A O 1
ATOM 715 N N . GLU A 1 91 ? 27.661 10.863 -5.175 1.00 88.12 91 GLU A N 1
ATOM 716 C CA . GLU A 1 91 ? 28.801 9.947 -4.989 1.00 88.12 91 GLU A CA 1
ATOM 717 C C . GLU A 1 91 ? 29.253 9.834 -3.525 1.00 88.12 91 GLU A C 1
ATOM 719 O O . GLU A 1 91 ? 29.650 8.767 -3.070 1.00 88.12 91 GLU A O 1
ATOM 724 N N . ASN A 1 92 ? 29.183 10.940 -2.778 1.00 90.06 92 ASN A N 1
ATOM 725 C CA . ASN A 1 92 ? 29.648 11.032 -1.395 1.00 90.06 92 ASN A CA 1
ATOM 726 C C . ASN A 1 92 ? 28.556 11.638 -0.500 1.00 90.06 92 ASN A C 1
ATOM 728 O O . ASN A 1 92 ? 28.647 12.813 -0.114 1.00 90.06 92 ASN A O 1
ATOM 732 N N . PRO A 1 93 ? 27.491 10.876 -0.189 1.00 91.50 93 PRO A N 1
ATOM 733 C CA . PRO A 1 93 ? 26.410 11.368 0.646 1.00 91.50 93 PRO A CA 1
ATOM 734 C C . PRO A 1 93 ? 26.904 11.616 2.068 1.00 91.50 93 PRO A C 1
ATOM 736 O O . PRO A 1 93 ? 27.662 10.833 2.640 1.00 91.50 93 PRO A O 1
ATOM 739 N N . LYS A 1 94 ? 26.448 12.717 2.662 1.00 94.06 94 LYS A N 1
ATOM 740 C CA . LYS A 1 94 ? 26.775 13.057 4.048 1.00 94.06 94 LYS A CA 1
ATOM 741 C C . LYS A 1 94 ? 25.684 12.563 4.981 1.00 94.06 94 LYS A C 1
ATOM 743 O O . LYS A 1 94 ? 24.498 12.622 4.650 1.00 94.06 94 LYS A O 1
ATOM 748 N N . MET A 1 95 ? 26.093 12.126 6.167 1.00 95.69 95 MET A N 1
ATOM 749 C CA . MET A 1 95 ? 25.158 11.926 7.266 1.00 95.69 95 MET A CA 1
ATOM 750 C C . MET A 1 95 ? 24.560 13.267 7.672 1.00 95.69 95 MET A C 1
ATOM 752 O O . MET A 1 95 ? 25.259 14.277 7.771 1.00 95.69 95 MET A O 1
ATOM 756 N N . GLY A 1 96 ? 23.261 13.266 7.918 1.00 93.56 96 GLY A N 1
ATOM 757 C CA . GLY A 1 96 ? 22.561 14.412 8.455 1.00 93.56 96 GLY A CA 1
ATOM 758 C C . GLY A 1 96 ? 21.266 14.000 9.127 1.00 93.56 96 GLY A C 1
ATOM 759 O O . GLY A 1 96 ? 20.844 12.847 9.078 1.00 93.56 96 GLY A O 1
ATOM 760 N N . ASN A 1 97 ? 20.623 14.976 9.749 1.00 94.81 97 ASN A N 1
ATOM 761 C CA . ASN A 1 97 ? 19.364 14.767 10.442 1.00 94.81 97 ASN A CA 1
ATOM 762 C C . ASN A 1 97 ? 18.191 15.054 9.506 1.00 94.81 97 ASN A C 1
ATOM 764 O O . ASN A 1 97 ? 18.161 16.083 8.830 1.00 94.81 97 ASN A O 1
ATOM 768 N N . GLN A 1 98 ? 17.223 14.143 9.482 1.00 94.19 98 GLN A N 1
ATOM 769 C CA . GLN A 1 98 ? 15.929 14.333 8.841 1.00 94.19 98 GLN A CA 1
ATOM 770 C C . GLN A 1 98 ? 14.854 14.391 9.921 1.00 94.19 98 GLN A C 1
ATOM 772 O O . GLN A 1 98 ? 14.651 13.421 10.657 1.00 94.19 98 GLN A O 1
ATOM 777 N N . THR A 1 99 ? 14.155 15.521 9.985 1.00 95.62 99 THR A N 1
ATOM 778 C CA . THR A 1 99 ? 12.925 15.657 10.767 1.00 95.62 99 THR A CA 1
ATOM 779 C C . THR A 1 99 ? 11.770 15.061 9.973 1.00 95.62 99 THR A C 1
ATOM 781 O O . THR A 1 99 ? 11.593 15.376 8.797 1.00 95.62 99 THR A O 1
ATOM 784 N N . LEU A 1 100 ? 10.994 14.199 10.619 1.00 94.38 100 LEU A N 1
ATOM 785 C CA . LEU A 1 100 ? 9.776 13.605 10.089 1.00 94.38 100 LEU A CA 1
ATOM 786 C C . LEU A 1 100 ? 8.610 13.998 10.986 1.00 94.38 100 LEU A C 1
ATOM 788 O O . LEU A 1 100 ? 8.723 13.962 12.213 1.00 94.38 100 LEU A O 1
ATOM 792 N N . THR A 1 101 ? 7.489 14.336 10.365 1.00 95.69 101 THR A N 1
ATOM 793 C CA . THR A 1 101 ? 6.244 14.660 11.053 1.00 95.69 101 THR A CA 1
ATOM 794 C C . THR A 1 101 ? 5.132 13.826 10.445 1.00 95.69 101 THR A C 1
ATOM 796 O O . THR A 1 101 ? 4.916 13.882 9.239 1.00 95.69 101 THR A O 1
ATOM 799 N N . HIS A 1 102 ? 4.431 13.070 11.283 1.00 96.56 102 HIS A N 1
ATOM 800 C CA . HIS A 1 102 ? 3.342 12.189 10.871 1.00 96.56 102 HIS A CA 1
ATOM 801 C C . HIS A 1 102 ? 2.115 12.401 11.755 1.00 96.56 102 HIS A C 1
ATOM 803 O O . HIS A 1 102 ? 2.234 12.740 12.935 1.00 96.56 102 HIS A O 1
ATOM 809 N N . ASN A 1 103 ? 0.936 12.185 11.182 1.00 97.62 103 ASN A N 1
ATOM 810 C CA . ASN A 1 103 ? -0.327 12.188 11.908 1.00 97.62 103 ASN A CA 1
ATOM 811 C C . ASN A 1 103 ? -0.663 10.757 12.349 1.00 97.62 103 ASN A C 1
ATOM 813 O O . ASN A 1 103 ? -0.400 9.813 11.612 1.00 97.62 103 ASN A O 1
ATOM 817 N N . TYR A 1 104 ? -1.257 10.601 13.526 1.00 98.31 104 TYR A N 1
ATOM 818 C CA . TYR A 1 104 ? -1.752 9.331 14.059 1.00 98.31 104 TYR A CA 1
ATOM 819 C C . TYR A 1 104 ? -3.165 9.521 14.588 1.00 98.31 104 TYR A C 1
ATOM 821 O O . TYR A 1 104 ? -3.475 10.574 15.138 1.00 98.31 104 TYR A O 1
ATOM 829 N N . VAL A 1 105 ? -4.005 8.502 14.474 1.00 98.50 105 VAL A N 1
ATOM 830 C CA . VAL A 1 105 ? -5.348 8.487 15.052 1.00 98.50 105 VAL A CA 1
ATOM 831 C C . VAL A 1 105 ? -5.305 7.863 16.437 1.00 98.50 105 VAL A C 1
ATOM 833 O O . VAL A 1 105 ? -4.655 6.839 16.654 1.00 98.50 105 VAL A O 1
ATOM 836 N N . ARG A 1 106 ? -6.027 8.476 17.373 1.00 98.62 106 ARG A N 1
ATOM 837 C CA . ARG A 1 106 ? -6.283 7.943 18.708 1.00 98.62 106 ARG A CA 1
ATOM 838 C C . ARG A 1 106 ? -7.783 7.884 18.961 1.00 98.62 106 ARG A C 1
ATOM 840 O O . ARG A 1 106 ? -8.478 8.879 18.767 1.00 98.62 106 ARG A O 1
ATOM 847 N N . ILE A 1 107 ? -8.265 6.738 19.434 1.00 98.75 107 ILE A N 1
ATOM 848 C CA . ILE A 1 107 ? -9.651 6.553 19.879 1.00 98.75 107 ILE A CA 1
ATOM 849 C C . ILE A 1 107 ? -9.627 6.193 21.359 1.00 98.75 107 ILE A C 1
ATOM 851 O O . ILE A 1 107 ? -9.092 5.150 21.726 1.00 98.75 107 ILE A O 1
ATOM 855 N N . ARG A 1 108 ? -10.218 7.041 22.204 1.00 98.50 108 ARG A N 1
ATOM 856 C CA . ARG A 1 108 ? -10.302 6.841 23.658 1.00 98.50 108 ARG A CA 1
ATOM 857 C C . ARG A 1 108 ? -11.728 6.503 24.065 1.00 98.50 108 ARG A C 1
ATOM 859 O O . ARG A 1 108 ? -12.668 7.179 23.643 1.00 98.50 108 ARG A O 1
ATOM 866 N N . THR A 1 109 ? -11.892 5.493 24.912 1.00 98.56 109 THR A N 1
ATOM 867 C CA . THR A 1 109 ? -13.183 5.116 25.506 1.00 98.56 109 THR A CA 1
ATOM 868 C C . THR A 1 109 ? -13.331 5.629 26.937 1.00 98.56 109 THR A C 1
ATOM 870 O O . THR A 1 109 ? -12.345 5.977 27.583 1.00 98.56 109 THR A O 1
ATOM 873 N N . ARG A 1 110 ? -14.567 5.657 27.457 1.00 97.94 110 ARG A N 1
ATOM 874 C CA . ARG A 1 110 ? -14.906 6.200 28.793 1.00 97.94 110 ARG A CA 1
ATOM 875 C C . ARG A 1 110 ? -14.160 5.556 29.961 1.00 97.94 110 ARG A C 1
ATOM 877 O O . ARG A 1 110 ? -14.011 6.171 31.010 1.00 97.94 110 ARG A O 1
ATOM 884 N N . ASN A 1 111 ? -13.705 4.317 29.808 1.00 93.69 111 ASN A N 1
ATOM 885 C CA . ASN A 1 111 ? -12.872 3.640 30.804 1.00 93.69 111 ASN A CA 1
ATOM 886 C C . ASN A 1 111 ? -11.375 4.007 30.722 1.00 93.69 111 ASN A C 1
ATOM 888 O O . ASN A 1 111 ? -10.567 3.404 31.425 1.00 93.69 111 ASN A O 1
ATOM 892 N N . GLY A 1 112 ? -10.999 4.951 29.855 1.00 96.06 112 GLY A N 1
ATOM 893 C CA . GLY A 1 112 ? -9.626 5.409 29.652 1.00 96.06 112 GLY A CA 1
ATOM 894 C C . GLY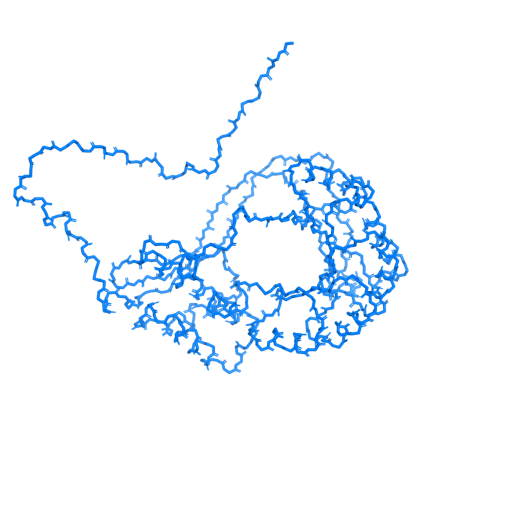 A 1 112 ? -8.777 4.523 28.738 1.00 96.06 112 GLY A C 1
A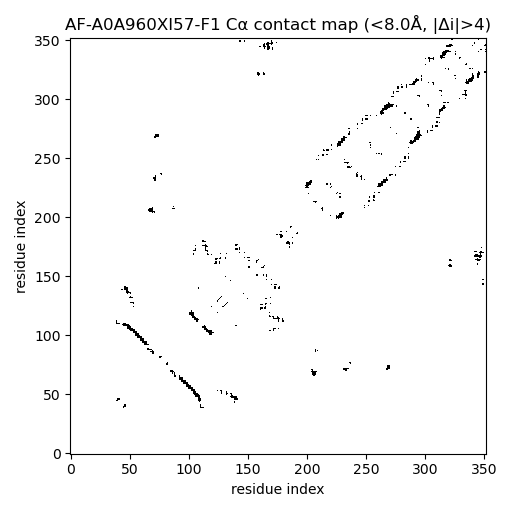TOM 895 O O . GLY A 1 112 ? -7.608 4.834 28.536 1.00 96.06 112 GLY A O 1
ATOM 896 N N . LEU A 1 113 ? -9.318 3.431 28.184 1.00 97.62 113 LEU A N 1
ATOM 897 C CA . LEU A 1 113 ? -8.595 2.614 27.211 1.00 97.62 113 LEU A CA 1
ATOM 898 C C . LEU A 1 113 ? -8.507 3.331 25.857 1.00 97.62 113 LEU A C 1
ATOM 900 O O . LEU A 1 113 ? -9.487 3.907 25.383 1.00 97.62 113 LEU A O 1
ATOM 904 N N . GLU A 1 114 ? -7.341 3.253 25.220 1.00 97.94 114 GLU A N 1
ATOM 905 C CA . GLU A 1 114 ? -7.055 3.934 23.958 1.00 97.94 114 GLU A CA 1
ATOM 906 C C . GLU A 1 114 ? -6.585 2.951 22.886 1.00 97.94 114 GLU A C 1
ATOM 908 O O . GLU A 1 114 ? -5.747 2.093 23.162 1.00 97.94 114 GLU A O 1
ATOM 913 N N . GLY A 1 115 ? -7.101 3.108 21.668 1.00 98.31 115 GLY A N 1
ATOM 914 C CA . GLY A 1 115 ? -6.483 2.605 20.444 1.00 98.31 115 GLY A CA 1
ATOM 915 C C . GLY A 1 115 ? -5.609 3.685 19.816 1.00 98.31 115 GLY A C 1
ATOM 916 O O . GLY A 1 115 ? -5.884 4.880 19.968 1.00 98.31 115 GLY A O 1
ATOM 917 N N . PHE A 1 116 ? -4.560 3.276 19.110 1.00 98.12 116 PHE A N 1
ATOM 918 C CA . PHE A 1 116 ? -3.612 4.171 18.457 1.00 98.12 116 PHE A CA 1
ATOM 919 C C . PHE A 1 116 ? -3.125 3.577 17.132 1.00 98.12 116 PHE A C 1
ATOM 921 O O . PHE A 1 116 ? -2.587 2.472 17.112 1.00 98.12 116 PHE A O 1
ATOM 928 N N . TYR A 1 117 ? -3.296 4.309 16.031 1.00 98.06 117 TYR A N 1
ATOM 929 C CA . TYR A 1 117 ? -2.964 3.820 14.690 1.00 98.06 117 TYR A CA 1
ATOM 930 C C . TYR A 1 117 ? -2.382 4.915 13.792 1.00 98.06 117 TYR A C 1
ATOM 932 O O . TYR A 1 117 ? -2.743 6.085 13.913 1.00 98.06 117 TYR A O 1
ATOM 940 N N . GLY A 1 118 ? -1.476 4.542 12.889 1.00 94.69 118 GLY A N 1
ATOM 941 C CA . GLY A 1 118 ? -0.908 5.434 11.883 1.00 94.69 118 GLY A CA 1
ATOM 942 C C . GLY A 1 118 ? 0.469 4.985 11.380 1.00 94.69 118 GLY A C 1
ATOM 943 O O . GLY A 1 118 ? 0.995 3.963 11.819 1.00 94.69 118 GLY A O 1
ATOM 944 N N . SER A 1 119 ? 1.113 5.772 10.518 1.00 95.81 119 SER A N 1
ATOM 945 C CA . SER A 1 119 ? 0.728 7.144 10.143 1.00 95.81 119 SER A CA 1
ATOM 946 C C . SER A 1 119 ? -0.540 7.246 9.286 1.00 95.81 119 SER A C 1
ATOM 948 O O . SER A 1 119 ? -0.886 6.300 8.601 1.00 95.81 119 SER A O 1
ATOM 950 N N . VAL A 1 120 ? -1.219 8.395 9.319 1.00 96.25 120 VAL A N 1
ATOM 951 C CA . VAL A 1 120 ? -2.370 8.691 8.449 1.00 96.25 120 VAL A CA 1
ATOM 952 C C . VAL A 1 120 ? -2.084 9.865 7.521 1.00 96.25 120 VAL A C 1
ATOM 954 O O . VAL A 1 120 ? -1.404 10.825 7.911 1.00 96.25 120 VAL A O 1
ATOM 957 N N . ASP A 1 121 ? -2.653 9.808 6.322 1.00 96.31 121 ASP A N 1
ATOM 958 C CA . ASP A 1 121 ? -2.489 10.848 5.313 1.00 96.31 121 ASP A CA 1
ATOM 959 C C . ASP A 1 121 ? -3.186 12.146 5.712 1.00 96.31 121 ASP A C 1
ATOM 961 O O . ASP A 1 121 ? -4.267 12.156 6.311 1.00 96.31 121 ASP A O 1
ATOM 965 N N . SER A 1 122 ? -2.548 13.274 5.392 1.00 96.06 122 SER A N 1
ATOM 966 C CA . SER A 1 122 ? -3.028 14.594 5.821 1.00 96.06 122 SER A CA 1
ATOM 967 C C . SER A 1 122 ? -4.373 14.936 5.178 1.00 96.06 122 SER A C 1
ATOM 969 O O . SER A 1 122 ? -5.224 15.557 5.806 1.00 96.06 122 SER A O 1
ATOM 971 N N . GLU A 1 123 ? -4.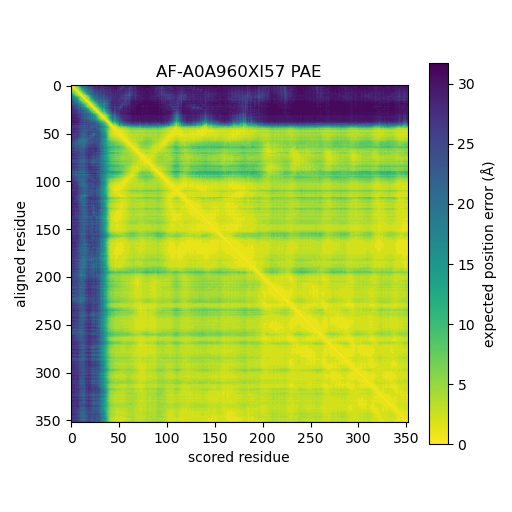586 14.461 3.960 1.00 96.81 123 GLU A N 1
ATOM 972 C CA . GLU A 1 123 ? -5.785 14.605 3.146 1.00 96.81 123 GLU A CA 1
ATOM 973 C C . GLU A 1 123 ? -6.994 13.876 3.756 1.00 96.81 123 GLU A C 1
ATOM 975 O O . GLU A 1 123 ? -8.141 14.263 3.528 1.00 96.81 123 GLU A O 1
ATOM 980 N N . ALA A 1 124 ? -6.756 12.846 4.575 1.00 97.38 124 ALA A N 1
ATOM 981 C CA . ALA A 1 124 ? -7.809 12.124 5.282 1.00 97.38 124 ALA A CA 1
ATOM 982 C C . ALA A 1 124 ? -8.180 12.773 6.629 1.00 97.38 124 ALA A C 1
ATOM 984 O O . ALA A 1 124 ? -9.268 12.510 7.146 1.00 97.38 124 ALA A O 1
ATOM 985 N N . VAL A 1 125 ? -7.325 13.639 7.195 1.00 97.69 125 VAL A N 1
ATOM 986 C CA . VAL A 1 125 ? -7.491 14.194 8.555 1.00 97.69 125 VAL A CA 1
ATOM 987 C C . VAL A 1 125 ? -8.826 14.907 8.725 1.00 97.69 125 VAL A C 1
ATOM 989 O O . VAL A 1 125 ? -9.533 14.628 9.692 1.00 97.69 125 VAL A O 1
ATOM 992 N N . ASP A 1 126 ? -9.215 15.763 7.780 1.00 96.75 126 ASP A N 1
ATOM 993 C CA . ASP A 1 126 ? -10.482 16.497 7.861 1.00 96.75 126 ASP A CA 1
ATOM 994 C C . ASP A 1 126 ? -11.694 15.558 7.851 1.00 96.75 126 ASP A C 1
ATOM 996 O O . ASP A 1 126 ? -12.668 15.789 8.569 1.00 96.75 126 ASP A O 1
ATOM 1000 N N . THR A 1 127 ? -11.623 14.449 7.111 1.00 97.94 127 THR A N 1
ATOM 1001 C CA . THR A 1 127 ? -12.681 13.429 7.120 1.00 97.94 127 THR A CA 1
ATOM 1002 C C . THR A 1 127 ? -12.712 12.680 8.455 1.00 97.94 127 THR A C 1
ATOM 1004 O O . THR A 1 127 ? -13.792 12.459 9.015 1.00 97.94 127 THR A O 1
ATOM 1007 N N . ILE A 1 128 ? -11.539 12.345 9.005 1.00 98.38 128 ILE A N 1
ATOM 1008 C CA . ILE A 1 128 ? -11.398 11.685 10.308 1.00 98.38 128 ILE A CA 1
ATOM 1009 C C . ILE A 1 128 ? -11.999 12.557 11.413 1.00 98.38 128 ILE A C 1
ATOM 1011 O O . ILE A 1 128 ? -12.900 12.108 12.111 1.00 98.38 128 ILE A O 1
ATOM 1015 N N . ILE A 1 129 ? -11.547 13.799 11.593 1.00 96.62 129 ILE A N 1
ATOM 1016 C CA . ILE A 1 129 ? -11.952 14.620 12.752 1.00 96.62 129 ILE A CA 1
ATOM 1017 C C . ILE A 1 129 ? -13.235 15.419 12.502 1.00 96.62 129 ILE A C 1
ATOM 1019 O O . ILE A 1 129 ? -14.006 15.679 13.428 1.00 96.62 129 ILE A O 1
ATOM 1023 N N . GLY A 1 130 ? -13.471 15.837 11.260 1.00 94.81 130 GLY A N 1
ATOM 1024 C CA . GLY A 1 130 ? -14.582 16.708 10.890 1.00 94.81 130 GLY A CA 1
ATOM 1025 C C . GLY A 1 130 ? -15.897 15.962 10.694 1.00 94.81 130 GLY A C 1
ATOM 1026 O O . GLY A 1 130 ? -16.960 16.560 10.879 1.00 94.81 130 GLY A O 1
ATOM 1027 N N . GLN A 1 131 ? -15.839 14.664 10.372 1.00 96.81 131 GLN A N 1
ATOM 1028 C CA . GLN A 1 131 ? -17.015 13.875 10.008 1.00 96.81 131 GLN A CA 1
ATOM 1029 C C . GLN A 1 131 ? -17.100 12.544 10.762 1.00 96.81 131 GLN A C 1
ATOM 1031 O O . GLN A 1 131 ? -17.977 12.382 11.614 1.00 96.81 131 GLN A O 1
ATOM 1036 N N . LEU A 1 132 ? -16.211 11.591 10.468 1.00 98.44 132 LEU A N 1
ATOM 1037 C CA . LEU A 1 132 ? -16.336 10.214 10.959 1.00 98.44 132 LEU A CA 1
ATOM 1038 C C . LEU A 1 132 ? -16.094 10.108 12.471 1.00 98.44 132 LEU A C 1
ATOM 1040 O O . LEU A 1 132 ? -16.868 9.480 13.184 1.00 98.44 132 LEU A O 1
ATOM 1044 N N . GLY A 1 133 ? -15.088 10.799 12.997 1.00 97.94 133 GLY A N 1
ATOM 1045 C CA . GLY A 1 133 ? -14.768 10.821 14.422 1.00 97.94 133 GLY A CA 1
ATOM 1046 C C . GLY A 1 133 ? -15.898 11.404 15.266 1.00 97.94 133 GLY A C 1
ATOM 1047 O O . GLY A 1 133 ? -16.261 10.822 16.285 1.00 97.94 133 GLY A O 1
ATOM 1048 N N . ARG A 1 134 ? -16.539 12.489 14.800 1.00 97.50 134 ARG A N 1
ATOM 1049 C CA . ARG A 1 134 ? -17.741 13.057 15.447 1.00 97.50 134 ARG A CA 1
ATOM 1050 C C . ARG A 1 134 ? -18.895 12.065 15.466 1.00 97.50 134 ARG A C 1
ATOM 1052 O O . ARG A 1 134 ? -19.608 11.982 16.460 1.00 97.50 134 ARG A O 1
ATOM 1059 N N . PHE A 1 135 ? -19.069 11.317 14.377 1.00 98.44 135 PHE A N 1
ATOM 1060 C CA . PHE A 1 135 ? -20.079 10.270 14.289 1.00 98.44 135 PHE A CA 1
ATOM 1061 C C . PHE A 1 135 ? -19.820 9.126 15.282 1.00 98.44 135 PHE A C 1
ATOM 1063 O O . PHE A 1 135 ? -20.775 8.571 15.822 1.00 98.44 135 PHE A O 1
ATOM 1070 N N . LEU A 1 136 ? -18.557 8.783 15.543 1.00 98.69 136 LEU A N 1
ATOM 1071 C CA . LEU A 1 136 ? -18.181 7.686 16.438 1.00 98.69 136 LEU A CA 1
ATOM 1072 C C . LEU A 1 136 ? -18.385 7.990 17.930 1.00 98.69 136 LEU A C 1
ATOM 1074 O O . LEU A 1 136 ? -18.557 7.052 18.711 1.00 98.69 136 LEU A O 1
ATOM 1078 N N . ILE A 1 137 ? -18.407 9.261 18.343 1.00 98.62 137 ILE A N 1
ATOM 1079 C CA . ILE A 1 137 ? -18.578 9.635 19.756 1.00 98.62 137 ILE A CA 1
ATOM 1080 C C . ILE A 1 137 ? -19.867 9.032 20.337 1.00 98.62 137 ILE A C 1
ATOM 1082 O O . ILE A 1 137 ? -20.955 9.141 19.774 1.00 98.62 137 ILE A O 1
ATOM 1086 N N . GLY A 1 138 ? -19.742 8.394 21.501 1.00 98.25 138 GLY A N 1
ATOM 1087 C CA . GLY A 1 138 ? -20.833 7.745 22.222 1.00 98.25 138 GLY A CA 1
ATOM 1088 C C . GLY A 1 138 ? -21.214 6.356 21.705 1.00 98.25 138 GLY A C 1
ATOM 1089 O O . GLY A 1 138 ? -22.097 5.732 22.295 1.00 98.25 138 GLY A O 1
ATOM 1090 N N . LYS A 1 139 ? -20.571 5.846 20.646 1.00 98.50 139 LYS A N 1
ATOM 1091 C CA . LYS A 1 139 ? -20.790 4.482 20.139 1.00 98.50 139 LYS A CA 1
ATOM 1092 C C . LYS A 1 139 ? -19.886 3.474 20.844 1.00 98.50 139 LYS A C 1
ATOM 1094 O O . LYS A 1 139 ? -18.851 3.831 21.392 1.00 98.50 139 LYS A O 1
ATOM 1099 N N . ASP A 1 140 ? -20.297 2.210 20.852 1.00 98.06 140 ASP A N 1
ATOM 1100 C CA . ASP A 1 140 ? -19.546 1.117 21.479 1.00 98.06 140 ASP A CA 1
ATOM 1101 C C . ASP A 1 140 ? -18.354 0.721 20.598 1.00 98.06 140 ASP A C 1
ATOM 1103 O O . ASP A 1 140 ? -18.559 0.196 19.505 1.00 98.06 140 ASP A O 1
ATOM 1107 N N . ALA A 1 141 ? -17.124 0.938 21.074 1.00 98.06 141 ALA A N 1
ATOM 1108 C CA . ALA A 1 141 ? -15.900 0.618 20.332 1.00 98.06 141 ALA A CA 1
ATOM 1109 C C . ALA A 1 141 ? -15.758 -0.882 20.010 1.00 98.06 141 ALA A C 1
ATOM 1111 O O . ALA A 1 141 ? -15.034 -1.253 19.091 1.00 98.06 141 ALA A O 1
ATOM 1112 N N . MET A 1 142 ? -16.474 -1.758 20.728 1.00 96.81 142 MET A N 1
ATOM 1113 C CA . MET A 1 142 ? -16.498 -3.193 20.433 1.00 96.81 142 MET A CA 1
ATOM 1114 C C . MET A 1 142 ? -17.304 -3.532 19.168 1.00 96.81 142 MET A C 1
ATOM 1116 O O . MET A 1 142 ? -17.126 -4.604 18.593 1.00 96.81 142 MET A O 1
ATOM 1120 N N . ALA A 1 143 ? -18.203 -2.649 18.727 1.00 97.44 143 ALA A N 1
ATOM 1121 C CA . ALA A 1 143 ? -19.112 -2.892 17.609 1.00 97.44 143 ALA A CA 1
ATOM 1122 C C . ALA A 1 143 ? -18.465 -2.587 16.242 1.00 97.44 143 ALA A C 1
ATOM 1124 O O . ALA A 1 143 ? -19.096 -1.956 15.400 1.00 97.44 143 ALA A O 1
ATOM 1125 N N . VAL A 1 144 ? -17.216 -3.022 16.028 1.00 97.00 144 VAL A N 1
ATOM 1126 C CA . VAL A 1 144 ? -16.366 -2.636 14.881 1.00 97.00 144 VAL A CA 1
ATOM 1127 C C . VAL A 1 144 ? -17.076 -2.824 13.535 1.00 97.00 144 VAL A C 1
ATOM 1129 O O . VAL A 1 144 ? -17.261 -1.850 12.819 1.00 97.00 144 VAL A O 1
ATOM 1132 N N . GLU A 1 145 ? -17.623 -4.012 13.263 1.00 96.94 145 GLU A N 1
ATOM 1133 C CA . GLU A 1 145 ? -18.383 -4.306 12.031 1.00 96.94 145 GLU A CA 1
ATOM 1134 C C . GLU A 1 145 ? -19.576 -3.361 11.806 1.00 96.94 145 GLU A C 1
ATOM 1136 O O . GLU A 1 145 ? -19.842 -2.895 10.699 1.00 96.94 145 GLU A O 1
ATOM 1141 N N . GLN A 1 146 ? -20.310 -3.047 12.879 1.00 98.50 146 GLN A N 1
ATOM 1142 C CA . GLN A 1 146 ? -21.442 -2.127 12.805 1.00 98.50 146 GLN A CA 1
ATOM 1143 C C . GLN A 1 146 ? -20.967 -0.700 12.522 1.00 98.50 146 GLN A C 1
ATOM 1145 O O . GLN A 1 146 ? -21.614 0.026 11.767 1.00 98.50 146 GLN A O 1
ATOM 1150 N N . LEU A 1 147 ? -19.875 -0.278 13.162 1.00 98.69 147 LEU A N 1
ATOM 1151 C CA . LEU A 1 147 ? -19.298 1.046 12.962 1.00 98.69 147 LEU A CA 1
ATOM 1152 C C . LEU A 1 147 ? -18.777 1.187 11.535 1.00 98.69 147 LEU A C 1
ATOM 1154 O O . LEU A 1 147 ? -19.067 2.199 10.901 1.00 98.69 147 LEU A O 1
ATOM 1158 N N . TRP A 1 148 ? -18.102 0.163 11.019 1.00 98.56 148 TRP A N 1
ATOM 1159 C CA . TRP A 1 148 ? -17.640 0.102 9.642 1.00 98.56 148 TRP A CA 1
ATOM 1160 C C . TRP A 1 148 ? -18.795 0.276 8.645 1.00 98.56 148 TRP A C 1
ATOM 1162 O O . TRP A 1 148 ? -18.786 1.222 7.853 1.00 98.56 148 TRP A O 1
ATOM 1172 N N . ASP A 1 149 ? -19.849 -0.549 8.745 1.00 98.19 149 ASP A N 1
ATOM 1173 C CA . ASP A 1 149 ? -21.010 -0.484 7.839 1.00 98.19 149 ASP A CA 1
ATOM 1174 C C . ASP A 1 149 ? -21.684 0.895 7.884 1.00 98.19 149 ASP A C 1
ATOM 1176 O O . ASP A 1 149 ? -22.012 1.487 6.850 1.00 98.19 149 ASP A O 1
ATOM 1180 N N . GLN A 1 150 ? -21.836 1.452 9.086 1.00 98.44 150 GLN A N 1
ATOM 1181 C CA . GLN A 1 150 ? -22.404 2.781 9.266 1.00 98.44 150 GLN A CA 1
ATOM 1182 C C . GLN A 1 150 ? -21.538 3.876 8.639 1.00 98.44 150 GLN A C 1
ATOM 1184 O O . GLN A 1 150 ? -22.081 4.738 7.947 1.00 98.44 150 GLN A O 1
ATOM 1189 N N . MET A 1 151 ? -20.220 3.861 8.862 1.00 98.31 151 MET A N 1
ATOM 1190 C CA . MET A 1 151 ? -19.300 4.848 8.292 1.00 98.31 151 MET A CA 1
ATOM 1191 C C . MET A 1 151 ? -19.290 4.774 6.764 1.00 98.31 151 MET A C 1
ATOM 1193 O O . MET A 1 151 ? -19.411 5.807 6.102 1.00 98.31 151 MET A O 1
ATOM 1197 N N . TYR A 1 152 ? -19.252 3.564 6.202 1.00 97.81 152 TYR A N 1
ATOM 1198 C CA . TYR A 1 152 ? -19.349 3.345 4.763 1.00 97.81 152 TYR A CA 1
ATOM 1199 C C . TYR A 1 152 ? -20.662 3.916 4.199 1.00 97.81 152 TYR A C 1
ATOM 1201 O O . TYR A 1 152 ? -20.673 4.630 3.193 1.00 97.81 152 TYR A O 1
ATOM 1209 N N . ARG A 1 153 ? -21.803 3.688 4.859 1.00 96.56 153 ARG A N 1
ATOM 1210 C CA . ARG A 1 153 ? -23.114 4.196 4.406 1.00 96.56 153 ARG A CA 1
ATOM 1211 C C . ARG A 1 153 ? -23.339 5.688 4.661 1.00 96.56 153 ARG A C 1
ATOM 1213 O O . ARG A 1 153 ? -24.191 6.268 3.990 1.00 96.56 153 ARG A O 1
ATOM 1220 N N . LEU A 1 154 ? -22.590 6.307 5.574 1.00 96.31 154 LEU A N 1
ATOM 1221 C CA . LEU A 1 154 ? -22.805 7.685 6.029 1.00 96.31 154 LEU A CA 1
ATOM 1222 C C . LEU A 1 154 ? -22.694 8.718 4.900 1.00 96.31 154 LEU A C 1
ATOM 1224 O O . LEU A 1 154 ? -23.437 9.698 4.885 1.00 96.31 154 LEU A O 1
ATOM 1228 N N . ASN A 1 155 ? -21.770 8.508 3.960 1.00 93.62 155 ASN A N 1
ATOM 1229 C CA . ASN A 1 155 ? -21.517 9.440 2.868 1.00 93.62 155 ASN A CA 1
ATOM 1230 C C . ASN A 1 155 ? -21.727 8.768 1.510 1.00 93.62 155 ASN A C 1
ATOM 1232 O O . ASN A 1 155 ? -20.964 7.891 1.107 1.00 93.62 155 ASN A O 1
ATOM 1236 N N . ARG A 1 156 ? -22.731 9.234 0.760 1.00 92.62 156 ARG A N 1
ATOM 1237 C CA . ARG A 1 156 ? -23.049 8.724 -0.585 1.00 92.62 156 ARG A CA 1
ATOM 1238 C C . ARG A 1 156 ? -21.932 8.938 -1.620 1.00 92.62 156 ARG A C 1
ATOM 1240 O O . ARG A 1 156 ? -21.967 8.303 -2.665 1.00 92.62 156 ARG A O 1
ATOM 1247 N N . HIS A 1 157 ? -20.970 9.821 -1.344 1.00 93.38 157 HIS A N 1
ATOM 1248 C CA . HIS A 1 157 ? -19.820 10.113 -2.208 1.00 93.38 157 HIS A CA 1
ATOM 1249 C C . HIS A 1 157 ? -18.506 9.492 -1.698 1.00 93.38 157 HIS A C 1
ATOM 1251 O O . HIS A 1 157 ? -17.460 9.702 -2.298 1.00 93.38 157 HIS A O 1
ATOM 1257 N N . GLY A 1 158 ? -18.540 8.722 -0.607 1.00 93.69 158 GLY A N 1
ATOM 1258 C CA . GLY A 1 158 ? -17.345 8.245 0.095 1.00 93.69 158 GLY A CA 1
ATOM 1259 C C . GLY A 1 158 ? -16.843 6.860 -0.317 1.00 93.69 158 GLY A C 1
ATOM 1260 O O . GLY A 1 158 ? -16.326 6.140 0.518 1.00 93.69 158 GLY A O 1
ATOM 1261 N N . ARG A 1 159 ? -17.080 6.411 -1.552 1.00 94.62 159 ARG A N 1
ATOM 1262 C CA . ARG A 1 159 ? -16.842 5.008 -1.962 1.00 94.62 159 ARG A CA 1
ATOM 1263 C C . ARG A 1 159 ? -15.397 4.694 -2.369 1.00 94.62 159 ARG A C 1
ATOM 1265 O O . ARG A 1 159 ? -15.097 3.538 -2.633 1.00 94.62 159 ARG A O 1
ATOM 1272 N N . ALA A 1 160 ? -14.537 5.708 -2.426 1.00 95.12 160 ALA A N 1
ATOM 1273 C CA . ALA A 1 160 ? -13.138 5.606 -2.823 1.00 95.12 160 ALA A CA 1
ATOM 1274 C C . ALA A 1 160 ? -12.311 6.754 -2.218 1.00 95.12 160 ALA A C 1
ATOM 1276 O O . ALA A 1 160 ? -12.868 7.691 -1.632 1.00 95.12 160 ALA A O 1
ATOM 1277 N N . GLY A 1 161 ? -10.991 6.695 -2.395 1.00 95.50 161 GLY A N 1
ATOM 1278 C CA . GLY A 1 161 ? -10.059 7.766 -2.042 1.00 95.50 161 GLY A CA 1
ATOM 1279 C C . GLY A 1 161 ? -10.014 8.069 -0.543 1.00 95.50 161 GLY A C 1
ATOM 1280 O O . GLY A 1 161 ? -10.271 7.205 0.296 1.00 95.50 161 GLY A O 1
ATOM 1281 N N . HIS A 1 162 ? -9.730 9.328 -0.200 1.00 97.06 162 HIS A N 1
ATOM 1282 C CA . HIS A 1 162 ? -9.456 9.745 1.180 1.00 97.06 162 HIS A CA 1
ATOM 1283 C C . HIS A 1 162 ? -10.594 9.481 2.174 1.00 97.06 162 HIS A C 1
ATOM 1285 O O . HIS A 1 162 ? -10.334 9.350 3.368 1.00 97.06 162 HIS A O 1
ATOM 1291 N N . PHE A 1 163 ? -11.845 9.358 1.715 1.00 97.75 163 PHE A N 1
ATOM 1292 C CA . PHE A 1 163 ? -12.939 8.972 2.606 1.00 97.75 163 PHE A CA 1
ATOM 1293 C C . PHE A 1 163 ? -12.838 7.503 3.038 1.00 97.75 163 PHE A C 1
ATOM 1295 O O . PHE A 1 163 ? -12.993 7.210 4.222 1.00 97.75 163 PHE A O 1
ATOM 1302 N N . MET A 1 164 ? -12.536 6.586 2.111 1.00 98.06 164 MET A N 1
ATOM 1303 C CA . MET A 1 164 ? -12.312 5.174 2.448 1.00 98.06 164 MET A CA 1
ATOM 1304 C C . MET A 1 164 ? -11.019 4.977 3.242 1.00 98.06 164 MET A C 1
ATOM 1306 O O . MET A 1 164 ? -11.001 4.189 4.184 1.00 98.06 164 MET A O 1
ATOM 1310 N N . MET A 1 165 ? -9.974 5.758 2.960 1.00 98.38 165 MET A N 1
ATOM 1311 C CA . MET A 1 165 ? -8.760 5.772 3.788 1.00 98.38 165 MET A CA 1
ATOM 1312 C C . MET A 1 165 ? -9.077 6.232 5.221 1.00 98.38 165 MET A C 1
ATOM 1314 O O . MET A 1 165 ? -8.678 5.587 6.183 1.00 98.38 165 MET A O 1
ATOM 1318 N N . ALA A 1 166 ? -9.897 7.277 5.397 1.00 98.50 166 ALA A N 1
ATOM 1319 C CA . ALA A 1 166 ? -10.347 7.712 6.723 1.00 98.50 166 ALA A CA 1
ATOM 1320 C C . ALA A 1 166 ? -11.132 6.626 7.483 1.00 98.50 166 ALA A C 1
ATOM 1322 O O . ALA A 1 166 ? -10.935 6.477 8.691 1.00 98.50 166 ALA A O 1
ATOM 1323 N N . ILE A 1 167 ? -11.986 5.856 6.794 1.00 98.69 167 ILE A N 1
ATOM 1324 C CA . ILE A 1 167 ? -12.643 4.672 7.376 1.00 98.69 167 ILE A CA 1
ATOM 1325 C C . ILE A 1 167 ? -11.596 3.653 7.816 1.00 98.69 167 ILE A C 1
ATOM 1327 O O . ILE A 1 167 ? -11.631 3.221 8.964 1.00 98.69 167 ILE A O 1
ATOM 1331 N N . SER A 1 168 ? -10.647 3.328 6.939 1.00 98.69 168 SER A N 1
ATOM 1332 C CA . SER A 1 168 ? -9.584 2.353 7.194 1.00 98.69 168 SER A CA 1
ATOM 1333 C C . SER A 1 168 ? -8.761 2.708 8.430 1.00 98.69 168 SER A C 1
ATOM 1335 O O . SER A 1 168 ? -8.571 1.879 9.315 1.00 98.69 168 SER A O 1
ATOM 1337 N N . TYR A 1 169 ? -8.338 3.968 8.557 1.00 98.75 169 TYR A N 1
ATOM 1338 C CA . TYR A 1 169 ? -7.573 4.435 9.711 1.00 98.75 169 TYR A CA 1
ATOM 1339 C C . TYR A 1 169 ? -8.348 4.320 11.028 1.00 98.75 169 TYR A C 1
ATOM 1341 O O . TYR A 1 169 ? -7.774 3.957 12.058 1.00 98.75 169 TYR A O 1
ATOM 1349 N N . LEU A 1 170 ? -9.647 4.631 11.011 1.00 98.81 170 LEU A N 1
ATOM 1350 C CA . LEU A 1 170 ? -10.509 4.510 12.187 1.00 98.81 170 LEU A CA 1
ATOM 1351 C C . LEU A 1 170 ? -10.777 3.047 12.538 1.00 98.81 170 LEU A C 1
ATOM 1353 O O . LEU A 1 170 ? -10.710 2.690 13.711 1.00 98.81 170 LEU A O 1
ATOM 1357 N N . ASP A 1 171 ? -11.030 2.209 11.538 1.00 98.81 171 ASP A N 1
ATOM 1358 C CA . ASP A 1 171 ? -11.235 0.773 11.700 1.00 98.81 171 ASP A CA 1
ATOM 1359 C C . ASP A 1 171 ? -9.991 0.094 12.288 1.00 98.81 171 ASP A C 1
ATOM 1361 O O . ASP A 1 171 ? -10.064 -0.558 13.330 1.00 98.81 171 ASP A O 1
ATOM 1365 N N . ASN A 1 172 ? -8.812 0.359 11.722 1.00 98.75 172 ASN A N 1
ATOM 1366 C CA . ASN A 1 172 ? -7.549 -0.177 12.224 1.00 98.75 172 ASN A CA 1
ATOM 1367 C C . ASN A 1 172 ? -7.248 0.308 13.655 1.00 98.75 172 ASN A C 1
ATOM 1369 O O . ASN A 1 172 ? -6.745 -0.454 14.485 1.00 98.75 172 ASN A O 1
ATOM 1373 N N . CYS A 1 173 ? -7.610 1.553 13.990 1.00 98.81 173 CYS A N 1
ATOM 1374 C CA . CYS A 1 173 ? -7.511 2.075 15.355 1.00 98.81 173 CYS A CA 1
ATOM 1375 C C . CYS A 1 173 ? -8.477 1.375 16.328 1.00 98.81 173 CYS A C 1
ATOM 1377 O O . CYS A 1 173 ? -8.101 1.079 17.465 1.00 98.81 173 CYS A O 1
ATOM 1379 N N . LEU A 1 174 ? -9.699 1.055 15.887 1.00 98.75 174 LEU A N 1
ATOM 1380 C CA . LEU A 1 174 ? -10.657 0.260 16.661 1.00 98.75 174 LEU A CA 1
ATOM 1381 C C . LEU A 1 174 ? -10.164 -1.180 16.867 1.00 98.75 174 LEU A C 1
ATOM 1383 O O . LEU A 1 174 ? -10.350 -1.736 17.951 1.00 98.75 174 LEU A O 1
ATOM 1387 N N . TRP A 1 175 ? -9.482 -1.773 15.884 1.00 98.62 175 TRP A N 1
ATOM 1388 C CA . TRP A 1 175 ? -8.846 -3.085 16.027 1.00 98.62 175 TRP A CA 1
ATOM 1389 C C . TRP A 1 175 ? -7.657 -3.073 16.997 1.00 98.62 175 TRP A C 1
ATOM 1391 O O . TRP A 1 175 ? -7.551 -3.989 17.817 1.00 98.62 175 TRP A O 1
ATOM 1401 N N . ASP A 1 176 ? -6.818 -2.029 16.997 1.00 98.69 176 ASP A N 1
ATOM 1402 C CA . ASP A 1 176 ? -5.787 -1.842 18.034 1.00 98.69 176 ASP A CA 1
ATOM 1403 C C . ASP A 1 176 ? -6.423 -1.701 19.429 1.00 98.69 176 ASP A C 1
ATOM 1405 O O . ASP A 1 176 ? -6.030 -2.402 20.368 1.00 98.69 176 ASP A O 1
ATOM 1409 N N . TRP A 1 177 ? -7.474 -0.880 19.562 1.00 98.44 177 TRP A N 1
ATOM 1410 C CA . TRP A 1 177 ? -8.236 -0.759 20.810 1.00 98.44 177 TRP A CA 1
ATOM 1411 C C . TRP A 1 177 ? -8.784 -2.118 21.271 1.00 98.44 177 TRP A C 1
ATOM 1413 O O . TRP A 1 177 ? -8.669 -2.476 22.445 1.00 98.44 177 TRP A O 1
ATOM 1423 N N . ARG A 1 178 ? -9.334 -2.915 20.347 1.00 97.56 178 ARG A N 1
ATOM 1424 C CA . ARG A 1 178 ? -9.896 -4.242 20.631 1.00 97.56 178 ARG A CA 1
ATOM 1425 C C . ARG A 1 178 ? -8.822 -5.221 21.104 1.00 97.56 178 ARG A C 1
ATOM 1427 O O . ARG A 1 178 ? -9.043 -5.920 22.094 1.00 97.56 178 ARG A O 1
ATOM 1434 N N . GLY A 1 179 ? -7.654 -5.230 20.461 1.00 98.19 179 GLY A N 1
ATOM 1435 C CA . GLY A 1 179 ? -6.490 -6.001 20.907 1.00 98.19 179 GLY A CA 1
ATOM 1436 C C . GLY A 1 179 ? -6.105 -5.667 22.347 1.00 98.19 179 GLY A C 1
ATOM 1437 O O . GLY A 1 179 ? -5.988 -6.552 23.197 1.00 98.19 179 GLY A O 1
ATOM 1438 N N . ARG A 1 180 ? -6.021 -4.373 22.671 1.00 97.75 180 ARG A N 1
ATOM 1439 C CA . ARG A 1 180 ? -5.712 -3.901 24.030 1.00 97.75 180 ARG A CA 1
ATOM 1440 C C . ARG A 1 180 ? -6.796 -4.253 25.043 1.00 97.75 180 ARG A C 1
ATOM 1442 O O . ARG A 1 180 ? -6.468 -4.641 26.160 1.00 97.75 180 ARG A O 1
ATOM 1449 N N . TYR A 1 181 ? -8.068 -4.167 24.657 1.00 97.12 181 TYR A N 1
ATOM 1450 C CA . TYR A 1 181 ? -9.194 -4.512 25.525 1.00 97.12 181 TYR A CA 1
ATOM 1451 C C . TYR A 1 181 ? -9.143 -5.984 25.957 1.00 97.12 181 TYR A C 1
ATOM 1453 O O . TYR A 1 181 ? -9.364 -6.300 27.130 1.00 97.12 181 TYR A O 1
ATOM 1461 N N . PHE A 1 182 ? -8.810 -6.883 25.025 1.00 96.50 182 PHE A N 1
ATOM 1462 C CA . PHE A 1 182 ? -8.663 -8.314 25.305 1.00 96.50 182 PHE A CA 1
ATOM 1463 C C . PHE A 1 182 ? -7.275 -8.710 25.824 1.00 96.50 182 PHE A C 1
ATOM 1465 O O . PHE A 1 182 ? -7.118 -9.824 26.316 1.00 96.50 182 PHE A O 1
ATOM 1472 N N . GLY A 1 183 ? -6.283 -7.819 25.756 1.00 97.31 183 GLY A N 1
ATOM 1473 C CA . GLY A 1 183 ? -4.895 -8.148 26.080 1.00 97.31 183 GLY A CA 1
ATOM 1474 C C . GLY A 1 183 ? -4.282 -9.159 25.106 1.00 97.31 183 GLY A C 1
ATOM 1475 O O . GLY A 1 183 ? -3.433 -9.948 25.513 1.00 97.31 183 GLY A O 1
ATOM 1476 N N . ALA A 1 184 ? -4.726 -9.153 23.846 1.00 97.94 184 ALA A N 1
ATOM 1477 C CA . ALA A 1 184 ? -4.325 -10.103 22.812 1.00 97.94 184 ALA A CA 1
ATOM 1478 C C . ALA A 1 184 ? -3.839 -9.370 21.549 1.00 97.94 184 ALA A C 1
ATOM 1480 O O . ALA A 1 184 ? -4.361 -8.301 21.216 1.00 97.94 184 ALA A O 1
ATOM 1481 N N . PRO A 1 185 ? -2.853 -9.916 20.818 1.00 97.56 185 PRO A N 1
ATOM 1482 C CA . PRO A 1 185 ? -2.479 -9.376 19.519 1.00 97.56 185 PRO A CA 1
ATOM 1483 C C . PRO A 1 185 ? -3.627 -9.549 18.511 1.00 97.56 185 PRO A C 1
ATOM 1485 O O . PRO A 1 185 ? -4.336 -10.554 18.521 1.00 97.56 185 PRO A O 1
ATOM 1488 N N . VAL A 1 186 ? -3.783 -8.585 17.598 1.00 97.69 186 VAL A N 1
ATOM 1489 C CA . VAL A 1 186 ? -4.900 -8.561 16.633 1.00 97.69 186 VAL A CA 1
ATOM 1490 C C . VAL A 1 186 ? -4.984 -9.847 15.802 1.00 97.69 186 VAL A C 1
ATOM 1492 O O . VAL A 1 186 ? -6.078 -10.363 15.612 1.00 97.69 186 VAL A O 1
ATOM 1495 N N . TYR A 1 187 ? -3.855 -10.433 15.383 1.00 97.06 187 TYR A N 1
ATOM 1496 C CA . TYR A 1 187 ? -3.873 -11.667 14.583 1.00 97.06 187 TYR A CA 1
ATOM 1497 C C . TYR A 1 187 ? -4.529 -12.857 15.312 1.00 97.06 187 TYR A C 1
ATOM 1499 O O . TYR A 1 187 ? -5.094 -13.724 14.654 1.00 97.06 187 TYR A O 1
ATOM 1507 N N . GLU A 1 188 ? -4.497 -12.917 16.650 1.00 97.56 188 GLU A N 1
ATOM 1508 C CA . GLU A 1 188 ? -5.193 -13.971 17.411 1.00 97.56 188 GLU A CA 1
ATOM 1509 C C . GLU A 1 188 ? -6.703 -13.753 17.404 1.00 97.56 188 GLU A C 1
ATOM 1511 O O . GLU A 1 188 ? -7.468 -14.709 17.303 1.00 97.56 188 GLU A O 1
ATOM 1516 N N . LEU A 1 189 ? -7.131 -12.489 17.426 1.00 97.31 189 LEU A N 1
ATOM 1517 C CA . LEU A 1 189 ? -8.538 -12.117 17.296 1.00 97.31 189 LEU A CA 1
ATOM 1518 C C . LEU A 1 189 ? -9.084 -12.382 15.884 1.00 97.31 189 LEU A C 1
ATOM 1520 O O . LEU A 1 189 ? -10.288 -12.570 15.731 1.00 97.31 189 LEU A O 1
ATOM 1524 N N . LEU A 1 190 ? -8.203 -12.431 14.879 1.00 97.06 190 LEU A N 1
ATOM 1525 C CA . LEU A 1 190 ? -8.511 -12.747 13.479 1.00 97.06 190 LEU A CA 1
ATOM 1526 C C . LEU A 1 190 ? -8.405 -14.250 13.148 1.00 97.06 190 LEU A C 1
ATOM 1528 O O . LEU A 1 190 ? -8.387 -14.626 11.980 1.00 97.06 190 LEU A O 1
ATOM 1532 N N . GLY A 1 191 ? -8.335 -15.123 14.157 1.00 97.06 191 GLY A N 1
ATOM 1533 C CA . GLY A 1 191 ? -8.321 -16.580 13.967 1.00 97.06 191 GLY A CA 1
ATOM 1534 C C . GLY A 1 191 ? -6.964 -17.253 14.187 1.00 97.06 191 GLY A C 1
ATOM 1535 O O . GLY A 1 191 ? -6.872 -18.475 14.090 1.00 97.06 191 GLY A O 1
ATOM 1536 N N . GLY A 1 192 ? -5.929 -16.494 14.550 1.00 96.25 192 GLY A N 1
ATOM 1537 C CA . GLY A 1 192 ? -4.632 -17.036 14.946 1.00 96.25 192 GLY A CA 1
ATOM 1538 C C . GLY A 1 192 ? -3.640 -17.240 13.794 1.00 96.25 192 GLY A C 1
ATOM 1539 O O . GLY A 1 192 ? -3.906 -16.907 12.638 1.00 96.25 192 GLY A O 1
ATOM 1540 N N . PRO A 1 193 ? -2.432 -17.739 14.107 1.00 95.38 193 PRO A N 1
ATOM 1541 C CA . PRO A 1 193 ? -1.355 -17.864 13.135 1.00 95.38 193 PRO A CA 1
ATOM 1542 C C . PRO A 1 193 ? -1.595 -19.041 12.182 1.00 95.38 193 PRO A C 1
ATOM 1544 O O . PRO A 1 193 ? -1.869 -20.158 12.609 1.00 95.38 193 PRO A O 1
ATOM 1547 N N . THR A 1 194 ? -1.394 -18.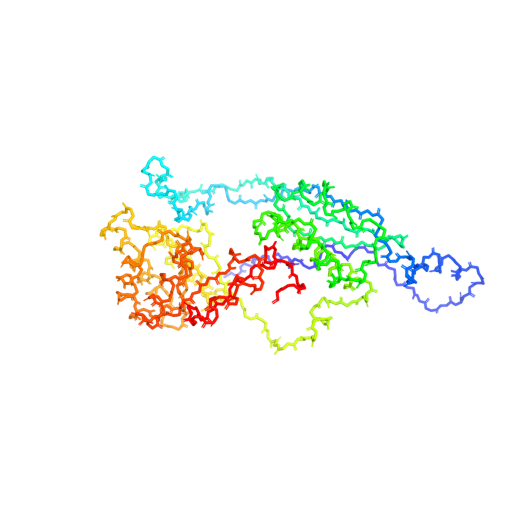816 10.883 1.00 95.88 194 THR A N 1
ATOM 1548 C CA . THR A 1 194 ? -1.460 -19.870 9.848 1.00 95.88 194 THR A CA 1
ATOM 1549 C C . THR A 1 194 ? -0.085 -20.296 9.331 1.00 95.88 194 THR A C 1
ATOM 1551 O O . THR A 1 194 ? 0.031 -21.276 8.599 1.00 95.88 194 THR A O 1
ATOM 1554 N N . ARG A 1 195 ? 0.974 -19.560 9.689 1.00 94.12 195 ARG A N 1
ATOM 1555 C CA . ARG A 1 195 ? 2.359 -19.818 9.277 1.00 94.12 195 ARG A CA 1
ATOM 1556 C C . ARG A 1 195 ? 3.350 -19.217 10.269 1.00 94.12 195 ARG A C 1
ATOM 1558 O O . ARG A 1 195 ? 3.066 -18.193 10.887 1.00 94.12 195 ARG A O 1
ATOM 1565 N N . ASN A 1 196 ? 4.522 -19.833 10.384 1.00 91.25 196 ASN A N 1
ATOM 1566 C CA . ASN A 1 196 ? 5.661 -19.304 11.128 1.00 91.25 196 ASN A CA 1
ATOM 1567 C C . ASN A 1 196 ? 6.959 -19.877 10.522 1.00 91.25 196 ASN A C 1
ATOM 1569 O O . ASN A 1 196 ? 7.104 -21.102 10.531 1.00 91.25 196 ASN A O 1
ATOM 1573 N N . PRO A 1 197 ? 7.890 -19.057 9.995 1.00 91.56 197 PRO A N 1
ATOM 1574 C CA . PRO A 1 197 ? 7.890 -17.586 9.927 1.00 91.56 197 PRO A CA 1
ATOM 1575 C C . PRO A 1 197 ? 7.004 -17.005 8.803 1.00 91.56 197 PRO A C 1
ATOM 1577 O O . PRO A 1 197 ? 6.542 -17.726 7.919 1.00 91.56 197 PRO A O 1
ATOM 1580 N N . ILE A 1 198 ? 6.789 -15.682 8.819 1.00 92.56 198 ILE A N 1
ATOM 1581 C CA . ILE A 1 198 ? 6.219 -14.927 7.687 1.00 92.56 198 ILE A CA 1
ATOM 1582 C C . ILE A 1 198 ? 7.368 -14.495 6.770 1.00 92.56 198 ILE A C 1
ATOM 1584 O O . ILE A 1 198 ? 8.292 -13.817 7.217 1.00 92.56 198 ILE A O 1
ATOM 1588 N N . LYS A 1 199 ? 7.311 -14.887 5.493 1.00 92.00 199 LYS A N 1
ATOM 1589 C CA . LYS A 1 199 ? 8.260 -14.424 4.473 1.00 92.00 199 LYS A CA 1
ATOM 1590 C C . LYS A 1 199 ? 7.938 -12.984 4.073 1.00 92.00 199 LYS A C 1
ATOM 1592 O O . LYS A 1 199 ? 6.770 -12.630 3.946 1.00 92.00 199 LYS A O 1
ATOM 1597 N N . VAL A 1 200 ? 8.976 -12.185 3.855 1.00 95.00 200 VAL A N 1
ATOM 1598 C CA . VAL A 1 200 ? 8.882 -10.789 3.407 1.00 95.00 200 VAL A CA 1
ATOM 1599 C C . VAL A 1 200 ? 9.781 -10.582 2.193 1.00 95.00 200 VAL A C 1
ATOM 1601 O O . VAL A 1 200 ? 10.752 -11.317 2.012 1.00 95.00 200 VAL A O 1
ATOM 1604 N N . TYR A 1 201 ? 9.470 -9.580 1.377 1.00 96.31 201 TYR A N 1
ATOM 1605 C CA . TYR A 1 201 ? 10.291 -9.191 0.235 1.00 96.31 201 TYR A CA 1
ATOM 1606 C C . TYR A 1 201 ? 10.950 -7.828 0.467 1.00 96.31 201 TYR A C 1
ATOM 1608 O O . TYR A 1 201 ? 10.442 -6.993 1.219 1.00 96.31 201 TYR A O 1
ATOM 1616 N N . GLY A 1 202 ? 12.093 -7.596 -0.179 1.00 97.00 202 GLY A N 1
ATOM 1617 C CA . GLY A 1 202 ? 12.741 -6.288 -0.193 1.00 97.00 202 GLY A CA 1
ATOM 1618 C C . GLY A 1 202 ? 12.078 -5.377 -1.224 1.00 97.00 202 GLY A C 1
ATOM 1619 O O . GLY A 1 202 ? 12.221 -5.613 -2.420 1.00 97.00 202 GLY A O 1
ATOM 1620 N N . SER A 1 203 ? 11.350 -4.348 -0.784 1.00 95.88 203 SER A N 1
ATOM 1621 C CA . SER A 1 203 ? 10.846 -3.301 -1.684 1.00 95.88 203 SER A CA 1
ATOM 1622 C C . SER A 1 203 ? 11.958 -2.296 -1.991 1.00 95.88 203 SER A C 1
ATOM 1624 O O . SER A 1 203 ? 12.530 -1.698 -1.077 1.00 95.88 203 SER A O 1
ATOM 1626 N N . CYS A 1 204 ? 12.263 -2.108 -3.274 1.00 96.75 204 CYS A N 1
ATOM 1627 C CA . CYS A 1 204 ? 13.314 -1.212 -3.757 1.00 96.75 204 CYS A CA 1
ATOM 1628 C C . CYS A 1 204 ? 12.785 0.180 -4.136 1.00 96.75 204 CYS A C 1
ATOM 1630 O O . CYS A 1 204 ? 13.400 0.881 -4.939 1.00 96.75 204 CYS A O 1
ATOM 1632 N N . LEU A 1 205 ? 11.673 0.605 -3.531 1.00 95.19 205 LEU A N 1
ATOM 1633 C CA . LEU A 1 205 ? 11.107 1.936 -3.726 1.00 95.19 205 LEU A CA 1
ATOM 1634 C C . LEU A 1 205 ? 12.130 3.017 -3.359 1.00 95.19 205 LEU A C 1
ATOM 1636 O O . LEU A 1 205 ? 12.740 2.972 -2.289 1.00 95.19 205 LEU A O 1
ATOM 1640 N N . GLY A 1 206 ? 12.320 3.988 -4.250 1.00 94.44 206 GLY A N 1
ATOM 1641 C CA . GLY A 1 206 ? 13.265 5.086 -4.051 1.00 94.44 206 GLY A CA 1
ATOM 1642 C C . GLY A 1 206 ? 14.727 4.750 -4.355 1.00 94.44 206 GLY A C 1
ATOM 1643 O O . GLY A 1 206 ? 15.522 5.673 -4.516 1.00 94.44 206 GLY A O 1
ATOM 1644 N N . PHE A 1 207 ? 15.115 3.476 -4.466 1.00 95.12 207 PHE A N 1
ATOM 1645 C CA . PHE A 1 207 ? 16.505 3.111 -4.751 1.00 95.12 207 PHE A CA 1
ATOM 1646 C C . PHE A 1 207 ? 16.903 3.442 -6.192 1.00 95.12 207 PHE A C 1
ATOM 1648 O O . PHE A 1 207 ? 16.086 3.409 -7.110 1.00 95.12 207 PHE A O 1
ATOM 1655 N N . SER A 1 208 ? 18.187 3.747 -6.387 1.00 94.50 208 SER A N 1
ATOM 1656 C CA . SER A 1 208 ? 18.738 4.052 -7.705 1.00 94.50 208 SER A CA 1
ATOM 1657 C C . SER A 1 208 ? 18.510 2.921 -8.707 1.00 94.50 208 SER A C 1
ATOM 1659 O O . SER A 1 208 ? 18.756 1.747 -8.424 1.00 94.50 208 SER A O 1
ATOM 1661 N N . ILE A 1 209 ? 18.106 3.317 -9.912 1.00 94.81 209 ILE A N 1
ATOM 1662 C CA . ILE A 1 209 ? 17.928 2.431 -11.066 1.00 94.81 209 ILE A CA 1
ATOM 1663 C C . ILE A 1 209 ? 19.096 2.528 -12.062 1.00 94.81 209 ILE A C 1
ATOM 1665 O O . ILE A 1 209 ? 18.973 2.160 -13.228 1.00 94.81 209 ILE A O 1
ATOM 1669 N N . GLN A 1 210 ? 20.244 3.058 -11.628 1.00 94.81 210 GLN A N 1
ATOM 1670 C CA . GLN A 1 210 ? 21.477 2.982 -12.414 1.00 94.81 210 GLN A CA 1
ATOM 1671 C C . GLN A 1 210 ? 21.986 1.530 -12.441 1.00 94.81 210 GLN A C 1
ATOM 1673 O O . GLN A 1 210 ? 21.994 0.897 -11.382 1.00 94.81 210 GLN A O 1
ATOM 1678 N N . PRO A 1 211 ? 22.452 0.995 -13.590 1.00 95.44 211 PRO A N 1
ATOM 1679 C CA . PRO A 1 211 ? 22.804 -0.421 -13.747 1.00 95.44 211 PRO A CA 1
ATOM 1680 C C . PRO A 1 211 ? 23.664 -1.002 -12.621 1.00 95.44 211 PRO A C 1
ATOM 1682 O O . PRO A 1 211 ? 23.293 -1.995 -11.997 1.00 95.44 211 PRO A O 1
ATOM 1685 N N . GLU A 1 212 ? 24.780 -0.347 -12.297 1.00 95.38 212 GLU A N 1
ATOM 1686 C CA . GLU A 1 212 ? 25.676 -0.818 -11.240 1.00 95.38 212 GLU A CA 1
ATOM 1687 C C . GLU A 1 212 ? 25.057 -0.715 -9.842 1.00 95.38 212 GLU A C 1
ATOM 1689 O O . GLU A 1 212 ? 25.299 -1.568 -8.991 1.00 95.38 212 GLU A O 1
ATOM 1694 N N . ALA A 1 213 ? 24.257 0.324 -9.587 1.00 95.19 213 ALA A N 1
ATOM 1695 C CA . ALA A 1 213 ? 23.597 0.509 -8.300 1.00 95.19 213 ALA A CA 1
ATOM 1696 C C . ALA A 1 213 ? 22.516 -0.558 -8.076 1.00 95.19 213 ALA A C 1
ATOM 1698 O O . ALA A 1 213 ? 22.456 -1.134 -6.990 1.00 95.19 213 ALA A O 1
ATOM 1699 N N . MET A 1 214 ? 21.735 -0.887 -9.112 1.00 96.69 214 MET A N 1
ATOM 1700 C CA . MET A 1 214 ? 20.758 -1.980 -9.085 1.00 96.69 214 MET A CA 1
ATOM 1701 C C . MET A 1 214 ? 21.428 -3.329 -8.830 1.00 96.69 214 MET A C 1
ATOM 1703 O O . MET A 1 214 ? 20.998 -4.083 -7.955 1.00 96.69 214 MET A O 1
ATOM 1707 N N . ALA A 1 215 ? 22.512 -3.622 -9.552 1.00 97.25 215 ALA A N 1
ATOM 1708 C CA . ALA A 1 215 ? 23.260 -4.865 -9.394 1.00 97.25 215 ALA A CA 1
ATOM 1709 C C . ALA A 1 215 ? 23.819 -5.016 -7.971 1.00 97.25 215 ALA A C 1
ATOM 1711 O O . ALA A 1 215 ? 23.595 -6.033 -7.314 1.00 97.25 215 ALA A O 1
ATOM 1712 N N . ARG A 1 216 ? 24.471 -3.968 -7.448 1.00 96.81 216 ARG A N 1
ATOM 1713 C CA . ARG A 1 216 ? 24.974 -3.956 -6.065 1.00 96.81 216 ARG A CA 1
ATOM 1714 C C . ARG A 1 216 ? 23.842 -4.144 -5.059 1.00 96.81 216 ARG A C 1
ATOM 1716 O O . ARG A 1 216 ? 23.919 -5.028 -4.210 1.00 96.81 216 ARG A O 1
ATOM 1723 N N . LYS A 1 217 ? 22.767 -3.360 -5.173 1.00 96.88 217 LYS A N 1
ATOM 1724 C CA . LYS A 1 217 ? 21.681 -3.370 -4.191 1.00 96.88 217 LYS A CA 1
ATOM 1725 C C . LYS A 1 217 ? 20.893 -4.682 -4.182 1.00 96.88 217 LYS A C 1
ATOM 1727 O O . LYS A 1 217 ? 20.542 -5.177 -3.112 1.00 96.88 217 LYS A O 1
ATOM 1732 N N . SER A 1 218 ? 20.631 -5.259 -5.351 1.00 97.69 218 SER A N 1
ATOM 1733 C CA . SER A 1 218 ? 19.953 -6.555 -5.466 1.00 97.69 218 SER A CA 1
ATOM 1734 C C . SER A 1 218 ? 20.791 -7.696 -4.875 1.00 97.69 218 SER A C 1
ATOM 1736 O O . SER A 1 218 ? 20.256 -8.548 -4.159 1.00 97.69 218 SER A O 1
ATOM 1738 N N . ALA A 1 219 ? 22.113 -7.675 -5.081 1.00 96.38 219 ALA A N 1
ATOM 1739 C CA . ALA A 1 219 ? 23.037 -8.623 -4.464 1.00 96.38 219 ALA A CA 1
ATOM 1740 C C . ALA A 1 219 ? 23.112 -8.455 -2.934 1.00 96.38 219 ALA A C 1
ATOM 1742 O O . ALA A 1 219 ? 23.097 -9.451 -2.210 1.00 96.38 219 ALA A O 1
ATOM 1743 N N . GLU A 1 220 ? 23.127 -7.216 -2.428 1.00 96.75 220 GLU A N 1
ATOM 1744 C CA . GLU A 1 220 ? 23.066 -6.922 -0.989 1.00 96.75 220 GLU A CA 1
ATOM 1745 C C . GLU A 1 220 ? 21.796 -7.483 -0.338 1.00 96.75 220 GLU A C 1
ATOM 1747 O O . GLU A 1 220 ? 21.873 -8.116 0.715 1.00 96.75 220 GLU A O 1
ATOM 1752 N N . LEU A 1 221 ? 20.626 -7.278 -0.956 1.00 97.19 221 LEU A N 1
ATOM 1753 C CA . LEU A 1 221 ? 19.356 -7.802 -0.443 1.00 97.19 221 LEU A CA 1
ATOM 1754 C C . LEU A 1 221 ? 19.355 -9.331 -0.405 1.00 97.19 221 LEU A C 1
ATOM 1756 O O . LEU A 1 221 ? 18.964 -9.920 0.604 1.00 97.19 221 LEU A O 1
ATOM 1760 N N . LYS A 1 222 ? 19.863 -9.975 -1.461 1.00 95.75 222 LYS A N 1
ATOM 1761 C CA . LYS A 1 222 ? 20.019 -11.431 -1.488 1.00 95.75 222 LYS A CA 1
ATOM 1762 C C . LYS A 1 222 ? 20.951 -11.914 -0.372 1.00 95.75 222 LYS A C 1
ATOM 1764 O O . LYS A 1 222 ? 20.609 -12.847 0.349 1.00 95.75 222 LYS A O 1
ATOM 1769 N N . ALA A 1 223 ? 22.099 -11.261 -0.183 1.00 95.88 223 ALA A N 1
ATOM 1770 C CA . ALA A 1 223 ? 23.044 -11.594 0.885 1.00 95.88 223 ALA A CA 1
ATOM 1771 C C . ALA A 1 223 ? 22.455 -11.380 2.293 1.00 95.88 223 ALA A C 1
ATOM 1773 O O . ALA A 1 223 ? 22.828 -12.085 3.228 1.00 95.88 223 ALA A O 1
ATOM 1774 N N . ALA A 1 224 ? 21.510 -10.448 2.441 1.00 95.94 224 ALA A N 1
ATOM 1775 C CA . ALA A 1 224 ? 20.760 -10.218 3.674 1.00 95.94 224 ALA A CA 1
ATOM 1776 C C . ALA A 1 224 ? 19.620 -11.234 3.917 1.00 95.94 224 ALA A C 1
ATOM 1778 O O . ALA A 1 224 ? 18.953 -11.150 4.947 1.00 95.94 224 ALA A O 1
ATOM 1779 N N . GLY A 1 225 ? 19.404 -12.192 3.007 1.00 94.56 225 GLY A N 1
ATOM 1780 C CA . GLY A 1 225 ? 18.403 -13.254 3.140 1.00 94.56 225 GLY A CA 1
ATOM 1781 C C . GLY A 1 225 ? 17.030 -12.926 2.550 1.00 94.56 225 GLY A C 1
ATOM 1782 O O . GLY A 1 225 ? 16.063 -13.624 2.849 1.00 94.56 225 GLY A O 1
ATOM 1783 N N . PHE A 1 226 ? 16.914 -11.875 1.730 1.00 95.62 226 PHE A N 1
ATOM 1784 C CA . PHE A 1 226 ? 15.689 -11.621 0.974 1.00 95.62 226 PHE A CA 1
ATOM 1785 C C . PHE A 1 226 ? 15.668 -12.473 -0.296 1.00 95.62 226 PHE A C 1
ATOM 1787 O O . PHE A 1 226 ? 16.338 -12.155 -1.281 1.00 95.62 226 PHE A O 1
ATOM 1794 N N . ASP A 1 227 ? 14.849 -13.525 -0.276 1.00 93.00 227 ASP A N 1
ATOM 1795 C CA . ASP A 1 227 ? 14.604 -14.383 -1.443 1.00 93.00 227 ASP A CA 1
ATOM 1796 C C . ASP A 1 227 ? 13.773 -13.673 -2.534 1.00 93.00 227 ASP A C 1
ATOM 1798 O O . ASP A 1 227 ? 13.801 -14.079 -3.692 1.00 93.00 227 ASP A O 1
ATOM 1802 N N . TYR A 1 228 ? 13.046 -12.610 -2.166 1.00 97.19 228 TYR A N 1
ATOM 1803 C CA . TYR A 1 228 ? 12.093 -11.881 -3.009 1.00 97.19 228 TYR A CA 1
ATOM 1804 C C . TYR A 1 228 ? 12.429 -10.384 -3.022 1.00 97.19 228 TYR A C 1
ATOM 1806 O O . TYR A 1 228 ? 12.710 -9.805 -1.965 1.00 97.19 228 TYR A O 1
ATOM 1814 N N . GLN A 1 229 ? 12.358 -9.736 -4.187 1.00 97.94 229 GLN A N 1
ATOM 1815 C CA . GLN A 1 229 ? 12.640 -8.303 -4.347 1.00 97.94 229 GLN A CA 1
ATOM 1816 C C . GLN A 1 229 ? 11.653 -7.649 -5.319 1.00 97.94 229 GLN A C 1
ATOM 1818 O O . GLN A 1 229 ? 11.435 -8.174 -6.409 1.00 97.94 229 GLN A O 1
ATOM 1823 N N . LYS A 1 230 ? 11.091 -6.489 -4.952 1.00 98.44 230 LYS A N 1
ATOM 1824 C CA . LYS A 1 230 ? 10.220 -5.694 -5.835 1.00 98.44 230 LYS A CA 1
ATOM 1825 C C . LYS A 1 230 ? 10.947 -4.443 -6.321 1.00 98.44 230 LYS A C 1
ATOM 1827 O O . LYS A 1 230 ? 11.394 -3.645 -5.498 1.00 98.44 230 LYS A O 1
ATOM 1832 N N . TRP A 1 231 ? 11.031 -4.269 -7.636 1.00 98.31 231 TRP A N 1
ATOM 1833 C CA . TRP A 1 231 ? 11.708 -3.160 -8.310 1.00 98.31 231 TRP A CA 1
ATOM 1834 C C . TRP A 1 231 ? 10.722 -2.294 -9.097 1.00 98.31 231 TRP A C 1
ATOM 1836 O O . TRP A 1 231 ? 9.745 -2.797 -9.638 1.00 98.31 231 TRP A O 1
ATOM 1846 N N . PHE A 1 232 ? 10.986 -0.990 -9.167 1.00 97.50 232 PHE A N 1
ATOM 1847 C CA . PHE A 1 232 ? 10.074 -0.007 -9.755 1.00 97.50 232 PHE A CA 1
ATOM 1848 C C . PHE A 1 232 ? 10.596 0.443 -11.114 1.00 97.50 232 PHE A C 1
ATOM 1850 O O . PHE A 1 232 ? 11.705 0.976 -11.222 1.00 97.50 232 PHE A O 1
ATOM 1857 N N . ILE A 1 233 ? 9.800 0.236 -12.159 1.00 96.00 233 ILE A N 1
ATOM 1858 C CA . ILE A 1 233 ? 10.178 0.595 -13.520 1.00 96.00 233 ILE A CA 1
ATOM 1859 C C . ILE A 1 233 ? 9.839 2.067 -13.750 1.00 96.00 233 ILE A C 1
ATOM 1861 O O . ILE A 1 233 ? 8.683 2.456 -13.871 1.00 96.00 233 ILE A O 1
ATOM 1865 N N . PHE A 1 234 ? 10.874 2.901 -13.840 1.00 94.38 234 PHE A N 1
ATOM 1866 C CA . PHE A 1 234 ? 10.728 4.337 -14.102 1.00 94.38 234 PHE A CA 1
ATOM 1867 C C . PHE A 1 234 ? 10.426 4.657 -15.574 1.00 94.38 234 PHE A C 1
ATOM 1869 O O . PHE A 1 234 ? 9.792 5.668 -15.881 1.00 94.38 234 PHE A O 1
ATOM 1876 N N . ASN A 1 235 ? 10.915 3.826 -16.498 1.00 93.62 235 ASN A N 1
ATOM 1877 C CA . ASN A 1 235 ? 10.766 4.052 -17.931 1.00 93.62 235 ASN A CA 1
ATOM 1878 C C . ASN A 1 235 ? 9.417 3.534 -18.436 1.00 93.62 235 ASN A C 1
ATOM 1880 O O . ASN A 1 235 ? 8.961 2.461 -18.051 1.00 93.62 235 ASN A O 1
ATOM 1884 N N . GLY A 1 236 ? 8.773 4.297 -19.317 1.00 93.00 236 GLY A N 1
ATOM 1885 C CA . GLY A 1 236 ? 7.402 4.009 -19.736 1.00 93.00 236 GLY A CA 1
ATOM 1886 C C . GLY A 1 236 ? 7.103 4.370 -21.190 1.00 93.00 236 GLY A C 1
ATOM 1887 O O . GLY A 1 236 ? 7.998 4.794 -21.928 1.00 93.00 236 GLY A O 1
ATOM 1888 N N . PRO A 1 237 ? 5.830 4.249 -21.608 1.00 94.12 237 PRO A N 1
ATOM 1889 C CA . PRO A 1 237 ? 5.418 4.403 -23.002 1.00 94.12 237 PRO A CA 1
ATOM 1890 C C . PRO A 1 237 ? 5.763 5.760 -23.627 1.00 94.12 237 PRO A C 1
ATOM 1892 O O . PRO A 1 237 ? 6.000 5.826 -24.831 1.00 94.12 237 PRO A O 1
ATOM 1895 N N . SER A 1 238 ? 5.830 6.837 -22.833 1.00 93.12 238 SER A N 1
ATOM 1896 C CA . SER A 1 238 ? 6.156 8.181 -23.336 1.00 93.12 238 SER A CA 1
ATOM 1897 C C . SER A 1 238 ? 7.591 8.318 -23.865 1.00 93.12 238 SER A C 1
ATOM 1899 O O . SER A 1 238 ? 7.885 9.264 -24.590 1.00 93.12 238 SER A O 1
ATOM 1901 N N . GLU A 1 239 ? 8.478 7.363 -23.561 1.00 93.12 239 GLU A N 1
ATOM 1902 C CA . GLU A 1 239 ? 9.837 7.273 -24.125 1.00 93.12 239 GLU A CA 1
ATOM 1903 C C . GLU A 1 239 ? 9.918 6.388 -25.382 1.00 93.12 239 GLU A C 1
ATOM 1905 O O . GLU A 1 239 ? 11.002 6.204 -25.939 1.00 93.12 239 GLU A O 1
ATOM 1910 N N . GLY A 1 240 ? 8.797 5.818 -25.836 1.00 94.50 240 GLY A N 1
ATOM 1911 C CA . GLY A 1 240 ? 8.752 4.963 -27.020 1.00 94.50 240 GLY A CA 1
ATOM 1912 C C . GLY A 1 240 ? 9.668 3.730 -26.912 1.00 94.50 240 GLY A C 1
ATOM 1913 O O . GLY A 1 240 ? 9.811 3.161 -25.825 1.00 94.50 240 GLY A O 1
ATOM 1914 N N . PRO A 1 241 ? 10.306 3.301 -28.022 1.00 97.44 241 PRO A N 1
ATOM 1915 C CA . PRO A 1 241 ? 11.169 2.115 -28.041 1.00 97.44 241 PRO A CA 1
ATOM 1916 C C . PRO A 1 241 ? 12.336 2.164 -27.047 1.00 97.44 241 PRO A C 1
ATOM 1918 O O . PRO A 1 241 ? 12.743 1.129 -26.526 1.00 97.44 241 PRO A O 1
ATOM 1921 N N . GLU A 1 242 ? 12.858 3.358 -26.754 1.00 96.31 242 GLU A N 1
ATOM 1922 C CA . GLU A 1 242 ? 13.948 3.523 -25.793 1.00 96.31 242 GLU A CA 1
ATOM 1923 C C . GLU A 1 242 ? 13.494 3.214 -24.363 1.00 96.31 242 GLU A C 1
ATOM 1925 O O . GLU A 1 242 ? 14.200 2.535 -23.619 1.00 96.31 242 GLU A O 1
ATOM 1930 N N . GLY A 1 243 ? 12.292 3.666 -23.992 1.00 96.00 243 GLY A N 1
ATOM 1931 C CA . GLY A 1 243 ? 11.702 3.362 -22.690 1.00 96.00 243 GLY A CA 1
ATOM 1932 C C . GLY A 1 243 ? 11.483 1.868 -22.496 1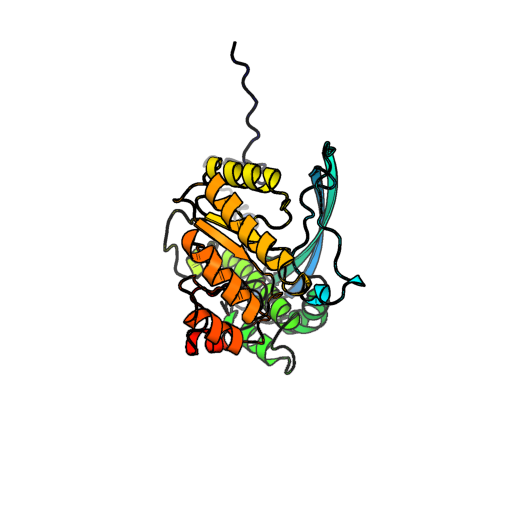.00 96.00 243 GLY A C 1
ATOM 1933 O O . GLY A 1 243 ? 11.824 1.326 -21.446 1.00 96.00 243 GLY A O 1
ATOM 1934 N N . LEU A 1 244 ? 10.980 1.197 -23.537 1.00 98.44 244 LEU A N 1
ATOM 1935 C CA . LEU A 1 244 ? 10.794 -0.252 -23.536 1.00 98.44 244 LEU A CA 1
ATOM 1936 C C . LEU A 1 244 ? 12.130 -0.985 -23.359 1.00 98.44 244 LEU A C 1
ATOM 1938 O O . LEU A 1 244 ? 12.235 -1.865 -22.509 1.00 98.44 244 LEU A O 1
ATOM 1942 N N . ARG A 1 245 ? 13.168 -0.585 -24.107 1.00 98.50 245 ARG A N 1
ATOM 1943 C CA . ARG A 1 245 ? 14.510 -1.169 -23.986 1.00 98.50 245 ARG A CA 1
ATOM 1944 C C . ARG A 1 245 ? 15.055 -1.052 -22.562 1.00 98.50 245 ARG A C 1
ATOM 1946 O O . ARG A 1 245 ? 15.476 -2.056 -22.000 1.00 98.50 245 ARG A O 1
ATOM 1953 N N . LYS A 1 246 ? 14.989 0.137 -21.956 1.00 97.31 246 LYS A N 1
ATOM 1954 C CA . LYS A 1 246 ? 15.459 0.364 -20.576 1.00 97.31 246 LYS A CA 1
ATOM 1955 C C . LYS A 1 246 ? 14.677 -0.453 -19.544 1.00 97.31 246 LYS A C 1
ATOM 1957 O O . LYS A 1 246 ? 15.274 -1.006 -18.623 1.00 97.31 246 LYS A O 1
ATOM 1962 N N . ALA A 1 247 ? 13.358 -0.563 -19.715 1.00 97.81 247 ALA A N 1
ATOM 1963 C CA . ALA A 1 247 ? 12.508 -1.385 -18.858 1.00 97.81 247 ALA A CA 1
ATOM 1964 C C . ALA A 1 247 ? 12.865 -2.882 -18.942 1.00 97.81 247 ALA A C 1
ATOM 1966 O O . ALA A 1 247 ? 12.839 -3.571 -17.925 1.00 97.81 247 ALA A O 1
ATOM 1967 N N . ILE A 1 248 ? 13.223 -3.384 -20.129 1.00 98.62 248 ILE A N 1
ATOM 1968 C CA . ILE A 1 248 ? 13.700 -4.765 -20.330 1.00 98.62 248 ILE A CA 1
ATOM 1969 C C . ILE A 1 248 ? 15.101 -4.951 -19.725 1.00 98.62 248 ILE A C 1
ATOM 1971 O O . ILE A 1 248 ? 15.348 -5.932 -19.022 1.00 98.62 248 ILE A O 1
ATOM 1975 N N . ASP A 1 249 ? 16.010 -3.996 -19.948 1.00 98.38 249 ASP A N 1
ATOM 1976 C CA . ASP A 1 249 ? 17.382 -4.048 -19.434 1.00 98.38 249 ASP A CA 1
ATOM 1977 C C . ASP A 1 249 ? 17.433 -4.108 -17.905 1.00 98.38 249 ASP A C 1
ATOM 1979 O O . ASP A 1 249 ? 18.248 -4.850 -17.357 1.00 98.38 249 ASP A O 1
ATOM 1983 N N . MET A 1 250 ? 16.543 -3.394 -17.207 1.00 98.25 250 MET A N 1
ATOM 1984 C CA . MET A 1 250 ? 16.414 -3.498 -15.750 1.00 98.25 250 MET A CA 1
ATOM 1985 C C . MET A 1 250 ? 16.182 -4.950 -15.308 1.00 98.25 250 MET A C 1
ATOM 1987 O O . MET A 1 250 ? 16.890 -5.437 -14.426 1.00 98.25 250 MET A O 1
ATOM 1991 N N . VAL A 1 251 ? 15.232 -5.657 -15.934 1.00 98.50 251 VAL A N 1
ATOM 1992 C CA . VAL A 1 251 ? 14.922 -7.056 -15.593 1.00 98.50 251 VAL A CA 1
ATOM 1993 C C . VAL A 1 251 ? 16.140 -7.945 -15.809 1.00 98.50 251 VAL A C 1
ATOM 1995 O O . VAL A 1 251 ? 16.506 -8.723 -14.926 1.00 98.50 251 VAL A O 1
ATOM 1998 N N . ARG A 1 252 ? 16.792 -7.795 -16.967 1.00 98.50 252 ARG A N 1
ATOM 1999 C CA . ARG A 1 252 ? 17.984 -8.561 -17.330 1.00 98.50 252 ARG A CA 1
ATOM 2000 C C . ARG A 1 252 ? 19.114 -8.349 -16.322 1.00 98.50 252 ARG A C 1
ATOM 2002 O O . ARG A 1 252 ? 19.626 -9.324 -15.780 1.00 98.50 252 ARG A O 1
ATOM 2009 N N . ILE A 1 253 ? 19.465 -7.093 -16.031 1.00 98.31 253 ILE A N 1
ATOM 2010 C CA . ILE A 1 253 ? 20.542 -6.729 -15.094 1.00 98.31 253 ILE A CA 1
ATOM 2011 C C . ILE A 1 253 ? 20.272 -7.318 -13.710 1.00 98.31 253 ILE A C 1
ATOM 2013 O O . ILE A 1 253 ? 21.162 -7.915 -13.101 1.00 98.31 253 ILE A O 1
ATOM 2017 N N . LEU A 1 254 ? 19.046 -7.169 -13.206 1.00 98.38 254 LEU A N 1
ATOM 2018 C CA . LEU A 1 254 ? 18.677 -7.691 -11.894 1.00 98.38 254 LEU A CA 1
ATOM 2019 C C . LEU A 1 254 ? 18.780 -9.214 -11.870 1.00 98.38 254 LEU A C 1
ATOM 2021 O O . LEU A 1 254 ? 19.448 -9.754 -10.991 1.00 98.38 254 LEU A O 1
ATOM 2025 N N . ARG A 1 255 ? 18.209 -9.905 -12.865 1.00 98.00 255 ARG A N 1
ATOM 2026 C CA . ARG A 1 255 ? 18.269 -11.369 -12.971 1.00 98.00 255 ARG A CA 1
ATOM 2027 C C . ARG A 1 255 ? 19.706 -11.888 -13.050 1.00 98.00 255 ARG A C 1
ATOM 2029 O O . ARG A 1 255 ? 20.032 -12.844 -12.349 1.00 98.00 255 ARG A O 1
ATOM 2036 N N . GLU A 1 256 ? 20.566 -11.257 -13.845 1.00 97.25 256 GLU A N 1
ATOM 2037 C CA . GLU A 1 256 ? 21.997 -11.587 -13.929 1.00 97.25 256 GLU A CA 1
ATOM 2038 C C . GLU A 1 256 ? 22.712 -11.386 -12.581 1.00 97.25 256 GLU A C 1
ATOM 2040 O O . GLU A 1 256 ? 23.573 -12.184 -12.213 1.00 97.25 256 GLU A O 1
ATOM 2045 N N . SER A 1 257 ? 22.317 -10.368 -11.810 1.00 96.94 257 SER A N 1
ATOM 2046 C CA . SER A 1 257 ? 22.940 -10.027 -10.523 1.00 96.94 257 SER A CA 1
ATOM 2047 C C . SER A 1 257 ? 22.578 -11.000 -9.399 1.00 96.94 257 SER A C 1
ATOM 2049 O O . SER A 1 257 ? 23.419 -11.327 -8.560 1.00 96.94 257 SER A O 1
ATOM 2051 N N . VAL A 1 258 ? 21.328 -11.473 -9.359 1.00 96.88 258 VAL A N 1
ATOM 2052 C CA . VAL A 1 258 ? 20.833 -12.333 -8.268 1.00 96.88 258 VAL A CA 1
ATOM 2053 C C . VAL A 1 258 ? 20.718 -13.809 -8.645 1.00 96.88 258 VAL A C 1
ATOM 2055 O O . VAL A 1 258 ? 20.521 -14.646 -7.762 1.00 96.88 258 VAL A O 1
ATOM 2058 N N . GLY A 1 259 ? 20.883 -14.168 -9.917 1.00 95.19 259 GLY A N 1
ATOM 2059 C CA . GLY A 1 259 ? 20.763 -15.540 -10.409 1.00 95.19 259 GLY A CA 1
ATOM 2060 C C . GLY A 1 259 ? 19.310 -16.031 -10.535 1.00 95.19 259 GLY A C 1
ATOM 2061 O O . GLY A 1 259 ? 18.369 -15.281 -10.274 1.00 95.19 259 GLY A O 1
ATOM 2062 N N . PRO A 1 260 ? 19.099 -17.295 -10.946 1.00 94.94 260 PRO A N 1
ATOM 2063 C CA . PRO A 1 260 ? 17.783 -17.808 -11.358 1.00 94.94 260 PRO A CA 1
ATOM 2064 C C . PRO A 1 260 ? 16.788 -18.048 -10.207 1.00 94.94 260 PRO A C 1
ATOM 2066 O O . PRO A 1 260 ? 15.574 -18.002 -10.421 1.00 94.94 260 PRO A O 1
ATOM 2069 N N . GLU A 1 261 ? 17.293 -18.266 -8.991 1.00 93.25 261 GLU A N 1
ATOM 2070 C CA . GLU A 1 261 ? 16.481 -18.694 -7.840 1.00 93.25 261 GLU A CA 1
ATOM 2071 C C . GLU A 1 261 ? 15.771 -17.550 -7.110 1.00 93.25 261 GLU A C 1
ATOM 2073 O O . GLU A 1 261 ? 14.776 -17.781 -6.434 1.00 93.25 261 GLU A O 1
ATOM 2078 N N . ALA A 1 262 ? 16.276 -16.317 -7.212 1.00 94.69 262 ALA A N 1
ATOM 2079 C CA . ALA A 1 262 ? 15.634 -15.185 -6.549 1.00 94.69 262 ALA A CA 1
ATOM 2080 C C . ALA A 1 262 ? 14.317 -14.823 -7.251 1.00 94.69 262 ALA A C 1
ATOM 2082 O O . ALA A 1 262 ? 14.225 -14.848 -8.481 1.00 94.69 262 ALA A O 1
ATOM 2083 N N . GLU A 1 263 ? 13.311 -14.428 -6.488 1.00 96.81 263 GLU A N 1
ATOM 2084 C CA . GLU A 1 263 ? 12.050 -13.941 -7.035 1.00 96.81 263 GLU A CA 1
ATOM 2085 C C . GLU A 1 263 ? 12.130 -12.427 -7.240 1.00 96.81 263 GLU A C 1
ATOM 2087 O O . GLU A 1 263 ? 12.459 -11.670 -6.323 1.00 96.81 263 GLU A O 1
ATOM 2092 N N . LEU A 1 264 ? 11.869 -11.990 -8.472 1.00 98.50 264 LEU A N 1
ATOM 2093 C CA . LEU A 1 264 ? 11.946 -10.589 -8.878 1.00 98.50 264 LEU A CA 1
ATOM 2094 C C . LEU A 1 264 ? 10.583 -10.134 -9.377 1.00 98.50 264 LEU A C 1
ATOM 2096 O O . LEU A 1 264 ? 10.044 -10.710 -10.320 1.00 98.50 264 LEU A O 1
ATOM 2100 N N . MET A 1 265 ? 10.053 -9.090 -8.761 1.00 98.62 265 MET A N 1
ATOM 2101 C CA . MET A 1 265 ? 8.769 -8.495 -9.103 1.00 98.62 265 MET A CA 1
ATOM 2102 C C . MET A 1 265 ? 8.976 -7.076 -9.606 1.00 98.62 265 MET A C 1
ATOM 2104 O O . MET A 1 265 ? 9.913 -6.396 -9.178 1.00 98.62 265 MET A O 1
ATOM 2108 N N . PHE A 1 266 ? 8.099 -6.632 -10.501 1.00 98.50 266 PHE A N 1
ATOM 2109 C CA . PHE A 1 266 ? 8.229 -5.336 -11.151 1.00 98.50 266 PHE A CA 1
ATOM 2110 C C . PHE A 1 266 ? 6.955 -4.529 -11.008 1.00 98.50 266 PHE A C 1
ATOM 2112 O O . PHE A 1 266 ? 5.871 -5.049 -11.233 1.00 98.50 266 PHE A O 1
ATOM 2119 N N . ASP A 1 267 ? 7.109 -3.266 -10.650 1.00 98.25 267 ASP A N 1
ATOM 2120 C CA . ASP A 1 267 ? 6.029 -2.323 -10.410 1.00 98.25 267 ASP A CA 1
ATOM 2121 C C . ASP A 1 267 ? 6.080 -1.214 -11.466 1.00 98.25 267 ASP A C 1
ATOM 2123 O O . ASP A 1 267 ? 7.129 -0.594 -11.676 1.00 98.25 267 ASP A O 1
ATOM 2127 N N . ALA A 1 268 ? 4.970 -1.015 -12.174 1.00 96.75 268 ALA A N 1
ATOM 2128 C CA . ALA A 1 268 ? 4.830 -0.053 -13.266 1.00 96.75 268 ALA A CA 1
ATOM 2129 C C . ALA A 1 268 ? 4.044 1.208 -12.864 1.00 96.75 268 ALA A C 1
ATOM 2131 O O . ALA A 1 268 ? 3.859 2.100 -13.701 1.00 96.75 268 ALA A O 1
ATOM 2132 N N . PHE A 1 269 ? 3.611 1.301 -11.602 1.00 94.56 269 PHE A N 1
ATOM 2133 C CA . PHE A 1 269 ? 3.014 2.487 -10.986 1.00 94.56 269 PHE A CA 1
ATOM 2134 C C . PHE A 1 269 ? 1.921 3.167 -11.841 1.00 94.56 269 PHE A C 1
ATOM 2136 O O . PHE A 1 269 ? 1.930 4.378 -12.084 1.00 94.56 269 PHE A O 1
ATOM 2143 N N . ASN A 1 270 ? 0.989 2.365 -12.361 1.00 94.62 270 ASN A N 1
ATOM 2144 C CA . ASN A 1 270 ? -0.160 2.748 -13.192 1.00 94.62 270 ASN A CA 1
ATOM 2145 C C . ASN A 1 270 ? 0.186 3.447 -14.521 1.00 94.62 270 ASN A C 1
ATOM 2147 O O . ASN A 1 270 ? -0.670 4.099 -15.128 1.00 94.62 270 ASN A O 1
ATOM 2151 N N . GLY A 1 271 ? 1.439 3.362 -14.973 1.00 93.50 271 GLY A N 1
ATOM 2152 C CA . GLY A 1 271 ? 1.965 4.226 -16.028 1.00 93.50 271 GLY A CA 1
ATOM 2153 C C . GLY A 1 271 ? 1.994 3.636 -17.437 1.00 93.50 271 GLY A C 1
ATOM 2154 O O . GLY A 1 271 ? 2.451 4.323 -18.357 1.00 93.50 271 GLY A O 1
ATOM 2155 N N . TRP A 1 272 ? 1.587 2.379 -17.649 1.00 97.00 272 TRP A N 1
ATOM 2156 C CA . TRP A 1 272 ? 1.725 1.728 -18.954 1.00 97.00 272 TRP A CA 1
ATOM 2157 C C . TRP A 1 272 ? 0.449 1.734 -19.790 1.00 97.00 272 TRP A C 1
ATOM 2159 O O . TRP A 1 272 ? -0.661 1.980 -19.332 1.00 97.00 272 TRP A O 1
ATOM 2169 N N . THR A 1 273 ? 0.638 1.448 -21.077 1.00 97.31 273 THR A N 1
ATOM 2170 C CA . THR A 1 273 ? -0.438 1.087 -22.002 1.00 97.31 273 THR A CA 1
ATOM 2171 C C . THR A 1 273 ? -0.404 -0.418 -22.237 1.00 97.31 273 THR A C 1
ATOM 2173 O O . THR A 1 273 ? 0.657 -1.039 -22.123 1.00 97.31 273 THR A O 1
ATOM 2176 N N . LEU A 1 274 ? -1.530 -1.014 -22.634 1.00 98.38 274 LEU A N 1
ATOM 2177 C CA . LEU A 1 274 ? -1.596 -2.452 -22.916 1.00 98.38 274 LEU A CA 1
ATOM 2178 C C . LEU A 1 274 ? -0.557 -2.911 -23.953 1.00 98.38 274 LEU A C 1
ATOM 2180 O O . LEU A 1 274 ? 0.031 -3.978 -23.802 1.00 98.38 274 LEU A O 1
ATOM 2184 N N . GLN A 1 275 ? -0.320 -2.112 -24.999 1.00 98.25 275 GLN A N 1
ATOM 2185 C CA . GLN A 1 275 ? 0.663 -2.432 -26.039 1.00 98.25 275 GLN A CA 1
ATOM 2186 C C . GLN A 1 275 ? 2.076 -2.533 -25.451 1.00 98.25 275 GLN A C 1
ATOM 2188 O O . GLN A 1 275 ? 2.779 -3.507 -25.711 1.00 98.25 275 GLN A O 1
ATOM 2193 N N . PHE A 1 276 ? 2.469 -1.549 -24.636 1.00 98.38 276 PHE A N 1
ATOM 2194 C CA . PHE A 1 276 ? 3.778 -1.525 -23.986 1.00 98.38 276 PHE A CA 1
ATOM 2195 C C . PHE A 1 276 ? 3.937 -2.707 -23.025 1.00 98.38 276 PHE A C 1
ATOM 2197 O O . PHE A 1 276 ? 4.944 -3.405 -23.079 1.00 98.38 276 PHE A O 1
ATOM 2204 N N . ALA A 1 277 ? 2.916 -2.972 -22.203 1.00 98.50 277 ALA A N 1
ATOM 2205 C CA . ALA A 1 277 ? 2.928 -4.077 -21.250 1.00 98.50 277 ALA A CA 1
ATOM 2206 C C . ALA A 1 277 ? 3.096 -5.436 -21.945 1.00 98.50 277 ALA A C 1
ATOM 2208 O O . ALA A 1 277 ? 3.898 -6.246 -21.497 1.00 98.50 277 ALA A O 1
ATOM 2209 N N . LYS A 1 278 ? 2.403 -5.670 -23.070 1.00 98.69 278 LYS A N 1
ATOM 2210 C CA . LYS A 1 278 ? 2.540 -6.912 -23.851 1.00 98.69 278 LYS A CA 1
ATOM 2211 C C . LYS A 1 278 ? 3.941 -7.093 -24.428 1.00 98.69 278 LYS A C 1
ATOM 2213 O O . LYS A 1 278 ? 4.503 -8.172 -24.308 1.00 98.69 278 LYS A O 1
ATOM 2218 N N . GLN A 1 279 ? 4.501 -6.040 -25.023 1.00 98.69 279 GLN A N 1
ATOM 2219 C CA . GLN A 1 279 ? 5.851 -6.087 -25.592 1.00 98.69 279 GLN A CA 1
ATOM 2220 C C . GLN A 1 279 ? 6.916 -6.306 -24.516 1.00 98.69 279 GLN A C 1
ATOM 2222 O O . GLN A 1 279 ? 7.855 -7.071 -24.721 1.00 98.69 279 GLN A O 1
ATOM 2227 N N . TRP A 1 280 ? 6.766 -5.644 -23.366 1.00 98.75 280 TRP A N 1
ATOM 2228 C CA . TRP A 1 280 ? 7.644 -5.859 -22.224 1.00 98.75 280 TRP A CA 1
ATOM 2229 C C . TRP A 1 280 ? 7.529 -7.301 -21.726 1.00 98.75 280 TRP A C 1
ATOM 2231 O O . TRP A 1 280 ? 8.549 -7.972 -21.621 1.00 98.75 280 TRP A O 1
ATOM 2241 N N . ALA A 1 281 ? 6.305 -7.794 -21.508 1.00 98.62 281 ALA A N 1
ATOM 2242 C CA . ALA A 1 281 ? 6.041 -9.138 -21.002 1.00 98.62 281 ALA A CA 1
ATOM 2243 C C . ALA A 1 281 ? 6.654 -10.221 -21.904 1.00 98.62 281 ALA A C 1
ATOM 2245 O O . ALA A 1 281 ? 7.433 -11.041 -21.425 1.00 98.62 281 ALA A O 1
ATOM 2246 N N . GLU A 1 282 ? 6.396 -10.159 -23.214 1.00 98.62 282 GLU A N 1
ATOM 2247 C CA . GLU A 1 282 ? 6.960 -11.084 -24.206 1.00 98.62 282 GLU A CA 1
ATOM 2248 C C . GLU A 1 282 ? 8.497 -11.122 -24.151 1.00 98.62 282 GLU A C 1
ATOM 2250 O O . GLU A 1 282 ? 9.102 -12.193 -24.170 1.00 98.62 282 GLU A O 1
ATOM 2255 N N . ALA A 1 283 ? 9.146 -9.961 -24.029 1.00 98.56 283 ALA A N 1
ATOM 2256 C CA . ALA A 1 283 ? 10.603 -9.881 -24.002 1.00 98.56 283 ALA A CA 1
ATOM 2257 C C . ALA A 1 283 ? 11.219 -10.431 -22.704 1.00 98.56 283 ALA A C 1
ATOM 2259 O O . ALA A 1 283 ? 12.328 -10.977 -22.729 1.00 98.56 283 ALA A O 1
ATOM 2260 N N . VAL A 1 284 ? 10.530 -10.271 -21.570 1.00 98.56 284 VAL A N 1
ATOM 2261 C CA . VAL A 1 284 ? 11.089 -10.564 -20.243 1.00 98.56 284 VAL A CA 1
ATOM 2262 C C . VAL A 1 284 ? 10.641 -11.894 -19.649 1.00 98.56 284 VAL A C 1
ATOM 2264 O O . VAL A 1 284 ? 11.194 -12.295 -18.628 1.00 98.56 284 VAL A O 1
ATOM 2267 N N . GLU A 1 285 ? 9.708 -12.612 -20.280 1.00 97.75 285 GLU A N 1
ATOM 2268 C CA . GLU A 1 285 ? 9.259 -13.942 -19.834 1.00 97.75 285 GLU A CA 1
ATOM 2269 C C . GLU A 1 285 ? 10.429 -14.907 -19.591 1.00 97.75 285 GLU A C 1
ATOM 2271 O O . GLU A 1 285 ? 10.444 -15.635 -18.597 1.00 97.75 285 GLU A O 1
ATOM 2276 N N . GLN A 1 286 ? 11.474 -14.838 -20.421 1.00 97.19 286 GLN A N 1
ATOM 2277 C CA . GLN A 1 286 ? 12.705 -15.625 -20.262 1.00 97.19 286 GLN A CA 1
ATOM 2278 C C . GLN A 1 286 ? 13.430 -15.399 -18.920 1.00 97.19 286 GLN A C 1
ATOM 2280 O O . GLN A 1 286 ? 14.163 -16.272 -18.458 1.00 97.19 286 GLN A O 1
ATOM 2285 N N . TYR A 1 287 ? 13.232 -14.244 -18.276 1.00 98.12 287 TYR A N 1
ATOM 2286 C CA . TYR A 1 287 ? 13.824 -13.905 -16.979 1.00 98.12 287 TYR A CA 1
ATOM 2287 C C . TYR A 1 287 ? 12.944 -14.307 -15.791 1.00 98.12 287 TYR A C 1
ATOM 2289 O O . TYR A 1 287 ? 13.336 -14.066 -14.643 1.00 98.12 287 TYR A O 1
ATOM 2297 N N . ARG A 1 288 ? 11.784 -14.928 -16.053 1.00 97.69 288 ARG A N 1
ATOM 2298 C CA . ARG A 1 288 ? 10.835 -15.438 -15.056 1.00 97.69 288 ARG A CA 1
ATOM 2299 C C . ARG A 1 288 ? 10.512 -14.407 -13.955 1.00 97.69 288 ARG A C 1
ATOM 2301 O O . ARG A 1 288 ? 10.905 -14.616 -12.804 1.00 97.69 288 ARG A O 1
ATOM 2308 N N . PRO A 1 289 ? 9.873 -13.267 -14.281 1.00 98.06 289 PRO A N 1
ATOM 2309 C CA . PRO A 1 289 ? 9.347 -12.366 -13.260 1.00 98.06 289 PRO A CA 1
ATOM 2310 C C . PRO A 1 289 ? 8.318 -13.073 -12.370 1.00 98.06 289 PRO A C 1
ATOM 2312 O O . PRO A 1 289 ? 7.516 -13.864 -12.862 1.00 98.06 289 PRO A O 1
ATOM 2315 N N . GLY A 1 290 ? 8.323 -12.758 -11.076 1.00 97.94 290 GLY A N 1
ATOM 2316 C CA . GLY A 1 290 ? 7.340 -13.258 -10.117 1.00 97.94 290 GLY A CA 1
ATOM 2317 C C . GLY A 1 290 ? 5.952 -12.663 -10.354 1.00 97.94 290 GLY A C 1
ATOM 2318 O O . GLY A 1 290 ? 4.967 -13.391 -10.319 1.00 97.94 290 GLY A O 1
ATOM 2319 N N . TRP A 1 29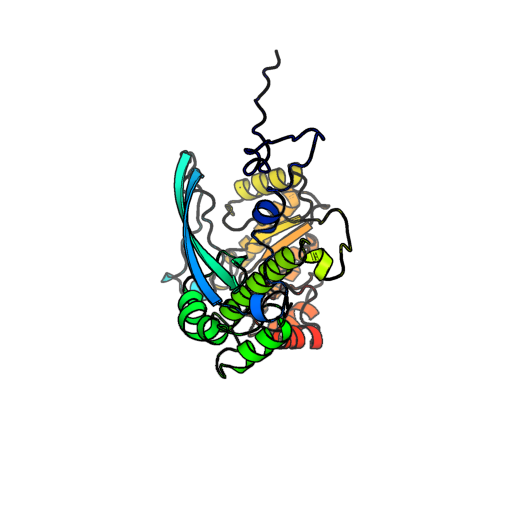1 ? 5.877 -11.357 -10.636 1.00 98.62 291 TRP A N 1
ATOM 2320 C CA . TRP A 1 291 ? 4.683 -10.690 -11.164 1.00 98.62 291 TRP A CA 1
ATOM 2321 C C . TRP A 1 291 ? 5.021 -9.330 -11.794 1.00 98.62 291 TRP A C 1
ATOM 2323 O O . TRP A 1 291 ? 6.102 -8.774 -11.558 1.00 98.62 291 TRP A O 1
ATOM 2333 N N . ILE A 1 292 ? 4.069 -8.792 -12.561 1.00 98.56 292 ILE A N 1
ATOM 2334 C CA . ILE A 1 292 ? 3.988 -7.381 -12.962 1.00 98.56 292 ILE A CA 1
ATOM 2335 C C . ILE A 1 292 ? 2.854 -6.697 -12.188 1.00 98.56 292 ILE A C 1
ATOM 2337 O O . ILE A 1 292 ? 1.723 -7.179 -12.177 1.00 98.56 292 ILE A O 1
ATOM 2341 N N . GLU A 1 293 ? 3.172 -5.600 -11.510 1.00 98.50 293 GLU A N 1
ATOM 2342 C CA . GLU A 1 293 ? 2.299 -4.871 -10.588 1.00 98.50 293 GLU A CA 1
ATOM 2343 C C . GLU A 1 293 ? 1.887 -3.515 -11.146 1.00 98.50 293 GLU A C 1
ATOM 2345 O O . GLU A 1 293 ? 2.704 -2.817 -11.749 1.00 98.50 293 GLU A O 1
ATOM 2350 N N . GLU A 1 294 ? 0.608 -3.172 -10.955 1.00 97.19 294 GLU A N 1
ATOM 2351 C CA . GLU A 1 294 ? 0.014 -1.882 -11.331 1.00 97.19 294 GLU A CA 1
ATOM 2352 C C . GLU A 1 294 ? 0.415 -1.431 -12.747 1.00 97.19 294 GLU A C 1
ATOM 2354 O O . GLU A 1 294 ? 0.845 -0.304 -12.978 1.00 97.19 294 GLU A O 1
ATOM 2359 N N . ALA A 1 295 ? 0.289 -2.325 -13.736 1.00 97.50 295 ALA A N 1
ATOM 2360 C CA . ALA A 1 295 ? 0.612 -1.997 -15.129 1.00 97.50 295 ALA A CA 1
ATOM 2361 C C . ALA A 1 295 ? -0.238 -0.831 -15.661 1.00 97.50 295 ALA A C 1
ATOM 2363 O O . ALA A 1 295 ? 0.243 0.013 -16.416 1.00 97.50 295 ALA A O 1
ATOM 2364 N N . PHE A 1 296 ? -1.504 -0.772 -15.258 1.00 97.50 296 PHE A N 1
ATOM 2365 C CA . PHE A 1 296 ? -2.487 0.186 -15.754 1.00 97.50 296 PHE A CA 1
ATOM 2366 C C . PHE A 1 296 ? -3.197 0.847 -14.586 1.00 97.50 296 PHE A C 1
ATOM 2368 O O . PHE A 1 296 ? -3.286 0.262 -13.513 1.00 97.50 296 PHE A O 1
ATOM 2375 N N . MET A 1 297 ? -3.790 2.015 -14.831 1.00 95.19 297 MET A N 1
ATOM 2376 C CA . MET A 1 297 ? -4.738 2.602 -13.887 1.00 95.19 297 MET A CA 1
ATOM 2377 C C . MET A 1 297 ? -5.816 1.586 -13.501 1.00 95.19 297 MET A C 1
ATOM 2379 O O . MET A 1 297 ? -6.405 0.940 -14.366 1.00 95.19 297 MET A O 1
ATOM 2383 N N . THR A 1 298 ? -6.153 1.521 -12.215 1.00 92.56 298 THR A N 1
ATOM 2384 C CA . THR A 1 298 ? -7.142 0.590 -11.642 1.00 92.56 298 THR A CA 1
ATOM 2385 C C . THR A 1 298 ? -8.518 0.648 -12.318 1.00 92.56 298 THR A C 1
ATOM 2387 O O . THR A 1 298 ? -9.256 -0.333 -12.330 1.00 92.56 298 THR A O 1
ATOM 2390 N N . ALA A 1 299 ? -8.884 1.789 -12.910 1.00 94.12 299 ALA A N 1
ATOM 2391 C CA . ALA A 1 299 ? -10.134 1.934 -13.655 1.00 94.12 299 ALA A CA 1
ATOM 2392 C C . ALA A 1 299 ? -10.163 1.132 -14.976 1.00 94.12 299 ALA A C 1
ATOM 2394 O O . ALA A 1 299 ? -11.245 0.833 -15.480 1.00 94.12 299 ALA A O 1
ATOM 2395 N N . ASP A 1 300 ? -9.004 0.773 -15.534 1.00 96.75 300 ASP A N 1
ATOM 2396 C CA . ASP A 1 300 ? -8.868 0.060 -16.808 1.00 96.75 300 ASP A CA 1
ATOM 2397 C C . ASP A 1 300 ? -8.803 -1.465 -16.616 1.00 96.75 300 ASP A C 1
ATOM 2399 O O . ASP A 1 300 ? -7.824 -2.133 -16.955 1.00 96.75 300 ASP A O 1
ATOM 2403 N N . LEU A 1 301 ? -9.882 -2.030 -16.067 1.00 98.12 301 LEU A N 1
ATOM 2404 C CA . LEU A 1 301 ? -10.032 -3.476 -15.868 1.00 98.12 301 LEU A CA 1
ATOM 2405 C C . LEU A 1 301 ? -9.825 -4.276 -17.170 1.00 98.12 301 LEU A C 1
ATOM 2407 O O . LEU A 1 301 ? -9.258 -5.367 -17.142 1.00 98.12 301 LEU A O 1
ATOM 2411 N N . GLU A 1 302 ? -10.251 -3.745 -18.318 1.00 98.56 302 GLU A N 1
ATOM 2412 C CA . GLU A 1 302 ? -10.134 -4.443 -19.604 1.00 98.56 302 GLU A CA 1
ATOM 2413 C C . GLU A 1 302 ? -8.671 -4.657 -20.007 1.00 98.56 302 GLU A C 1
ATOM 2415 O O . GLU A 1 302 ? -8.313 -5.738 -20.483 1.00 98.56 302 GLU A O 1
ATOM 2420 N N . SER A 1 303 ? -7.792 -3.676 -19.785 1.00 98.56 303 SER A N 1
ATOM 2421 C CA . SER A 1 303 ? -6.361 -3.871 -20.038 1.00 98.56 303 SER A CA 1
ATOM 2422 C C . SER A 1 303 ? -5.759 -4.952 -19.139 1.00 98.56 303 SER A C 1
ATOM 2424 O O . SER A 1 303 ? -4.980 -5.766 -19.639 1.00 98.56 303 SER A O 1
ATOM 2426 N N . PHE A 1 304 ? -6.164 -5.042 -17.866 1.00 98.56 304 PHE A N 1
ATOM 2427 C CA . PHE A 1 304 ? -5.742 -6.139 -16.986 1.00 98.56 304 PHE A CA 1
ATOM 2428 C C . PHE A 1 304 ? -6.194 -7.506 -17.522 1.00 98.56 304 PHE A C 1
ATOM 2430 O O . PHE A 1 304 ? -5.355 -8.388 -17.698 1.00 98.56 304 PHE A O 1
ATOM 2437 N N . ILE A 1 305 ? -7.470 -7.655 -17.906 1.00 98.69 305 ILE A N 1
ATOM 2438 C CA . ILE A 1 305 ? -8.006 -8.892 -18.514 1.00 98.69 305 ILE A CA 1
ATOM 2439 C C . ILE A 1 305 ? -7.224 -9.281 -19.777 1.00 98.69 305 ILE A C 1
ATOM 2441 O O . ILE A 1 305 ? -6.936 -10.452 -20.032 1.00 98.69 305 ILE A O 1
ATOM 2445 N N . ARG A 1 306 ? -6.908 -8.303 -20.628 1.00 98.75 306 ARG A N 1
ATOM 2446 C CA . ARG A 1 306 ? -6.207 -8.553 -21.894 1.00 98.75 306 ARG A CA 1
ATOM 2447 C C . ARG A 1 306 ? -4.725 -8.845 -21.706 1.00 98.75 306 ARG A C 1
ATOM 2449 O O . ARG A 1 306 ? -4.153 -9.496 -22.583 1.00 98.75 306 ARG A O 1
ATOM 2456 N N . LEU A 1 307 ? -4.105 -8.335 -20.642 1.00 98.62 307 LEU A N 1
ATOM 2457 C CA . LEU A 1 307 ? -2.728 -8.653 -20.285 1.00 98.62 307 LEU A CA 1
ATOM 2458 C C . LEU A 1 307 ? -2.647 -10.050 -19.669 1.00 98.62 307 LEU A C 1
ATOM 2460 O O . LEU A 1 307 ? -1.840 -10.838 -20.148 1.00 98.62 307 LEU A O 1
ATOM 2464 N N . SER A 1 308 ? -3.520 -10.392 -18.713 1.00 98.06 308 SER A N 1
ATOM 2465 C CA . SER A 1 308 ? -3.508 -11.705 -18.046 1.00 98.06 308 SER A CA 1
ATOM 2466 C C . SER A 1 308 ? -3.665 -12.872 -19.028 1.00 98.06 308 SER A C 1
ATOM 2468 O O . SER A 1 308 ? -3.060 -13.921 -18.854 1.00 98.06 308 SER A O 1
ATOM 2470 N N . LYS A 1 309 ? -4.410 -12.672 -20.123 1.00 98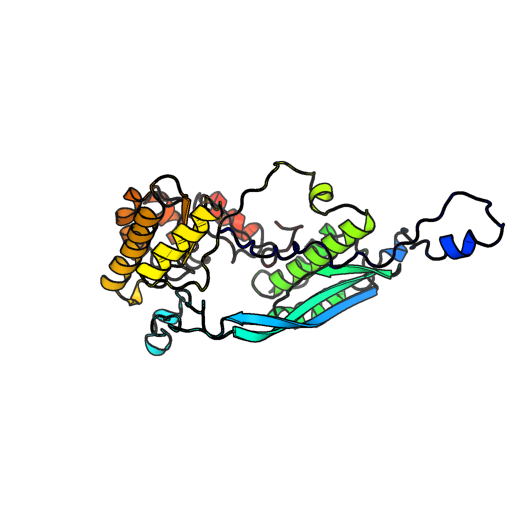.06 309 LYS A N 1
ATOM 2471 C CA . LYS A 1 309 ? -4.561 -13.657 -21.214 1.00 98.06 309 LYS A CA 1
ATOM 2472 C C . LYS A 1 309 ? -3.391 -13.707 -22.202 1.00 98.06 309 LYS A C 1
ATOM 2474 O O . LYS A 1 309 ? -3.372 -14.582 -23.064 1.00 98.06 309 LYS A O 1
ATOM 2479 N N . ALA A 1 310 ? -2.489 -12.730 -22.167 1.00 98.00 310 ALA A N 1
ATOM 2480 C CA . ALA A 1 310 ? -1.443 -12.541 -23.172 1.00 98.00 310 ALA A CA 1
ATOM 2481 C C . ALA A 1 310 ? -0.027 -12.851 -22.668 1.00 98.00 310 ALA A C 1
ATOM 2483 O O . ALA A 1 310 ? 0.896 -12.817 -23.475 1.00 98.00 310 ALA A O 1
ATOM 2484 N N . THR A 1 311 ? 0.153 -13.131 -21.377 1.00 98.12 311 THR A N 1
ATOM 2485 C CA . THR A 1 311 ? 1.450 -13.488 -20.791 1.00 98.12 311 THR A CA 1
ATOM 2486 C C . THR A 1 311 ? 1.294 -14.581 -19.741 1.00 98.12 311 THR A C 1
ATOM 2488 O O . THR A 1 311 ? 0.228 -14.747 -19.155 1.00 98.12 311 THR A O 1
ATOM 2491 N N . ASN A 1 312 ? 2.378 -15.311 -19.494 1.00 97.31 312 ASN A N 1
ATOM 2492 C CA . ASN A 1 312 ? 2.510 -16.235 -18.372 1.00 97.31 312 ASN A CA 1
ATOM 2493 C C . ASN A 1 312 ? 3.016 -15.554 -17.088 1.00 97.31 312 ASN A C 1
ATOM 2495 O O . ASN A 1 312 ? 3.095 -16.204 -16.046 1.00 97.31 312 ASN A O 1
ATOM 2499 N N . ILE A 1 313 ? 3.395 -14.273 -17.147 1.00 98.50 313 ILE A N 1
ATOM 2500 C CA . ILE A 1 313 ? 3.803 -13.505 -15.968 1.00 98.50 313 ILE A CA 1
ATOM 2501 C C . ILE A 1 313 ? 2.551 -13.193 -15.136 1.00 98.50 313 ILE A C 1
ATOM 2503 O O . ILE A 1 313 ? 1.618 -12.590 -15.671 1.00 98.50 313 ILE A O 1
ATOM 2507 N N . PRO A 1 314 ? 2.515 -13.544 -13.836 1.00 98.56 314 PRO A N 1
ATOM 2508 C CA . PRO A 1 314 ? 1.392 -13.192 -12.976 1.00 98.56 314 PRO A CA 1
ATOM 2509 C C . PRO A 1 314 ? 1.146 -11.682 -12.955 1.00 98.56 314 PRO A C 1
ATOM 2511 O O . PRO A 1 314 ? 2.084 -10.888 -12.863 1.00 98.56 314 PRO A O 1
ATOM 2514 N N . VAL A 1 315 ? -0.119 -11.282 -13.024 1.00 98.62 315 VAL A N 1
ATOM 2515 C CA . VAL A 1 315 ? -0.526 -9.875 -12.974 1.00 98.62 315 VAL A CA 1
ATOM 2516 C C . VAL A 1 315 ? -1.036 -9.554 -11.572 1.00 98.62 315 VAL A C 1
ATOM 2518 O O . VAL A 1 315 ? -1.853 -10.294 -11.015 1.00 98.62 315 VAL A O 1
ATOM 2521 N N . ALA A 1 316 ? -0.550 -8.454 -11.003 1.00 98.44 316 ALA A N 1
ATOM 2522 C CA . ALA A 1 316 ? -0.884 -7.994 -9.663 1.00 98.44 316 ALA A CA 1
ATOM 2523 C C . ALA A 1 316 ? -1.375 -6.538 -9.676 1.00 98.44 316 ALA A C 1
ATOM 2525 O O . ALA A 1 316 ? -0.934 -5.715 -10.480 1.00 98.44 316 ALA A O 1
ATOM 2526 N N . THR A 1 317 ? -2.320 -6.222 -8.796 1.00 97.88 317 THR A N 1
ATOM 2527 C CA . THR A 1 317 ? -2.724 -4.846 -8.471 1.00 97.88 317 THR A CA 1
ATOM 2528 C C . THR A 1 317 ? -3.548 -4.866 -7.185 1.00 97.88 317 THR A C 1
ATOM 2530 O O . THR A 1 317 ? -3.972 -5.928 -6.710 1.00 97.88 317 THR A O 1
ATOM 2533 N N . GLY A 1 318 ? -3.820 -3.689 -6.635 1.00 95.38 318 GLY A N 1
ATOM 2534 C CA . GLY A 1 318 ? -4.891 -3.532 -5.664 1.00 95.38 318 GLY A CA 1
ATOM 2535 C C . GLY A 1 318 ? -4.628 -2.550 -4.547 1.00 95.38 318 GLY A C 1
ATOM 2536 O O . GLY A 1 318 ? -5.542 -2.352 -3.755 1.00 95.38 318 GLY A O 1
ATOM 2537 N N . GLU A 1 319 ? -3.457 -1.910 -4.491 1.00 95.00 319 GLU A N 1
ATOM 2538 C CA . GLU A 1 319 ? -3.207 -0.879 -3.481 1.00 95.00 319 GLU A CA 1
ATOM 2539 C C . GLU A 1 319 ? -4.288 0.216 -3.586 1.00 95.00 319 GLU A C 1
ATOM 2541 O O . GLU A 1 319 ? -4.932 0.546 -2.598 1.00 95.00 319 GLU A O 1
ATOM 2546 N N . HIS A 1 320 ? -4.672 0.610 -4.806 1.00 95.25 320 HIS A N 1
ATOM 2547 C CA . HIS A 1 320 ? -5.775 1.543 -5.077 1.00 95.25 320 HIS A CA 1
ATOM 2548 C C . HIS A 1 320 ? -7.186 0.906 -5.143 1.00 95.25 320 HIS A C 1
ATOM 2550 O O . HIS A 1 320 ? -8.105 1.490 -5.728 1.00 95.25 320 HIS A O 1
ATOM 2556 N N . PHE A 1 321 ? -7.401 -0.280 -4.560 1.00 96.81 321 PHE A N 1
ATOM 2557 C CA . PHE A 1 321 ? -8.750 -0.797 -4.297 1.00 96.81 321 PHE A CA 1
ATOM 2558 C C . PHE A 1 321 ? -9.265 -0.269 -2.966 1.00 96.81 321 PHE A C 1
ATOM 2560 O O . PHE A 1 321 ? -8.607 -0.389 -1.939 1.00 96.81 321 PHE A O 1
ATOM 2567 N N . TYR A 1 322 ? -10.483 0.270 -2.964 1.00 97.00 322 TYR A N 1
ATOM 2568 C CA . TYR A 1 322 ? -11.013 0.956 -1.787 1.00 97.00 322 TYR A CA 1
ATOM 2569 C C . TYR A 1 322 ? -12.071 0.164 -1.020 1.00 97.00 322 TYR A C 1
ATOM 2571 O O . TYR A 1 322 ? -12.583 0.668 -0.027 1.00 97.00 322 TYR A O 1
ATO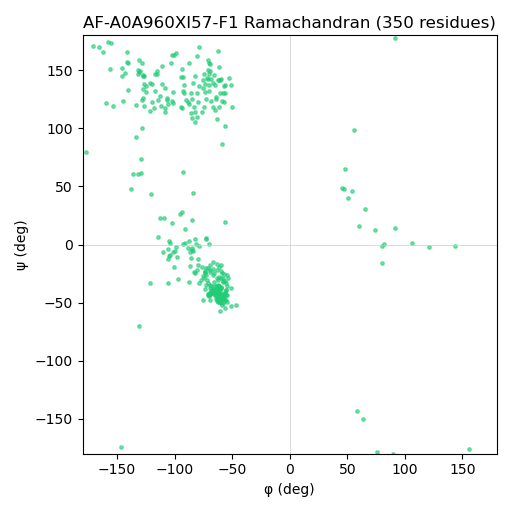M 2579 N N . ASN A 1 323 ? -12.475 -1.009 -1.512 1.00 95.69 323 ASN A N 1
ATOM 2580 C CA . ASN A 1 323 ? -13.523 -1.843 -0.922 1.00 95.69 323 ASN A CA 1
ATOM 2581 C C . ASN A 1 323 ? -13.584 -3.224 -1.605 1.00 95.69 323 ASN A C 1
ATOM 2583 O O . ASN A 1 323 ? -13.023 -3.439 -2.686 1.00 95.69 323 ASN A O 1
ATOM 2587 N N . ARG A 1 324 ? -14.368 -4.140 -1.028 1.00 96.88 324 ARG A N 1
ATOM 2588 C CA . ARG A 1 324 ? -14.584 -5.500 -1.541 1.00 96.88 324 ARG A CA 1
ATOM 2589 C C . ARG A 1 324 ? -15.177 -5.557 -2.951 1.00 96.88 324 ARG A C 1
ATOM 2591 O O . ARG A 1 324 ? -14.931 -6.521 -3.672 1.00 96.88 324 ARG A O 1
ATOM 2598 N N . TRP A 1 325 ? -15.967 -4.561 -3.364 1.00 96.81 325 TRP A N 1
ATOM 2599 C CA . TRP A 1 325 ? -16.592 -4.551 -4.693 1.00 96.81 325 TRP A CA 1
ATOM 2600 C C . TRP A 1 325 ? -15.591 -4.227 -5.799 1.00 96.81 325 TRP A C 1
ATOM 2602 O O . TRP A 1 325 ? -15.773 -4.681 -6.927 1.00 96.81 325 TRP A O 1
ATOM 2612 N N . ASP A 1 326 ? -14.541 -3.466 -5.501 1.00 96.19 326 ASP A N 1
ATOM 2613 C CA . ASP A 1 326 ? -13.459 -3.225 -6.453 1.00 96.19 326 ASP A CA 1
ATOM 2614 C C . ASP A 1 326 ? -12.652 -4.506 -6.674 1.00 96.19 326 ASP A C 1
ATOM 2616 O O . ASP A 1 326 ? -12.522 -4.946 -7.817 1.00 96.19 326 ASP A O 1
ATOM 2620 N N . VAL A 1 327 ? -12.265 -5.192 -5.595 1.00 97.56 327 VAL A N 1
ATOM 2621 C CA . VAL A 1 327 ? -11.605 -6.508 -5.664 1.00 97.56 327 VAL A CA 1
ATOM 2622 C C . VAL A 1 327 ? -12.476 -7.532 -6.404 1.00 97.56 327 VAL A C 1
ATOM 2624 O O . VAL A 1 327 ? -11.998 -8.243 -7.290 1.00 97.56 327 VAL A O 1
ATOM 2627 N N . GLN A 1 328 ? -13.775 -7.586 -6.085 1.00 97.94 328 GLN A N 1
ATOM 2628 C CA . GLN A 1 328 ? -14.719 -8.540 -6.670 1.00 97.94 328 GLN A CA 1
ATOM 2629 C C . GLN A 1 328 ? -14.723 -8.492 -8.202 1.00 97.94 328 GLN A C 1
ATOM 2631 O O . GLN A 1 328 ? -14.718 -9.548 -8.831 1.00 97.94 328 GLN A O 1
ATOM 2636 N N . LYS A 1 329 ? -14.719 -7.296 -8.807 1.00 97.69 329 LYS A N 1
ATOM 2637 C CA . LYS A 1 329 ? -14.750 -7.135 -10.273 1.00 97.69 329 LYS A CA 1
ATOM 2638 C C . LYS A 1 329 ? -13.538 -7.791 -10.935 1.00 97.69 329 LYS A C 1
ATOM 2640 O O . LYS A 1 329 ? -13.683 -8.469 -11.948 1.00 97.69 329 LYS A O 1
ATOM 2645 N N . PHE A 1 330 ? -12.359 -7.609 -10.344 1.00 98.31 330 PHE A N 1
ATOM 2646 C CA . PHE A 1 330 ? -11.104 -8.146 -10.863 1.00 98.31 330 PHE A CA 1
ATOM 2647 C C . PHE A 1 330 ? -11.030 -9.666 -10.721 1.00 98.31 330 PHE A C 1
ATOM 2649 O O . PHE A 1 330 ? -10.663 -10.351 -11.676 1.00 98.31 330 PHE A O 1
ATOM 2656 N N . LEU A 1 331 ? -11.446 -10.198 -9.567 1.00 97.88 331 LEU A N 1
ATOM 2657 C CA . LEU A 1 331 ? -11.488 -11.643 -9.333 1.00 97.88 331 LEU A CA 1
ATOM 2658 C C . LEU A 1 331 ? -12.517 -12.346 -10.226 1.00 97.88 331 LEU A C 1
ATOM 2660 O O . LEU A 1 331 ? -12.227 -13.398 -10.786 1.00 97.88 331 LEU A O 1
ATOM 2664 N N . GLN A 1 332 ? -13.707 -11.763 -10.405 1.00 98.38 332 GLN A N 1
ATOM 2665 C CA . GLN A 1 332 ? -14.741 -12.324 -11.285 1.00 98.38 332 GLN A CA 1
ATOM 2666 C C . GLN A 1 332 ? -14.302 -12.392 -12.749 1.00 98.38 332 GLN A C 1
ATOM 2668 O O . GLN A 1 332 ? -14.755 -13.268 -13.483 1.00 98.38 332 GLN A O 1
ATOM 2673 N N . ALA A 1 333 ? -13.446 -11.464 -13.171 1.00 98.12 333 ALA A N 1
ATOM 2674 C CA . ALA A 1 333 ? -12.932 -11.404 -14.528 1.00 98.12 333 ALA A CA 1
ATOM 2675 C C . ALA A 1 333 ? -11.653 -12.232 -14.746 1.00 98.12 333 ALA A C 1
ATOM 2677 O O . ALA A 1 333 ? -11.167 -12.270 -15.877 1.00 98.12 333 ALA A O 1
ATOM 2678 N N . ASP A 1 334 ? -11.107 -12.859 -13.693 1.00 97.62 334 ASP A N 1
ATOM 2679 C CA . ASP A 1 334 ? -9.791 -13.519 -13.704 1.00 97.62 334 ASP A CA 1
ATOM 2680 C C . ASP A 1 334 ? -8.685 -12.590 -14.257 1.00 97.62 334 ASP A C 1
ATOM 2682 O O . ASP A 1 334 ? -7.831 -12.951 -15.072 1.00 97.62 334 ASP A O 1
ATOM 2686 N N . ALA A 1 335 ? -8.767 -11.311 -13.873 1.00 98.25 335 ALA A N 1
ATOM 2687 C CA . ALA A 1 335 ? -7.914 -10.256 -14.415 1.00 98.25 335 ALA A CA 1
ATOM 2688 C C . ALA A 1 335 ? -6.522 -10.222 -13.765 1.00 98.25 335 ALA A C 1
ATOM 2690 O O . ALA A 1 335 ? -5.589 -9.675 -14.350 1.00 98.25 335 ALA A O 1
ATOM 2691 N N . ILE A 1 336 ? -6.390 -10.778 -12.557 1.00 98.19 336 ILE A N 1
ATOM 2692 C CA . ILE A 1 336 ? -5.177 -10.742 -11.734 1.00 98.19 336 ILE A CA 1
ATOM 2693 C C . ILE A 1 336 ? -5.018 -12.033 -10.938 1.00 98.19 336 ILE A C 1
ATOM 2695 O O . ILE A 1 336 ? -6.000 -12.665 -10.556 1.00 98.19 336 ILE A O 1
ATOM 2699 N N . GLN A 1 337 ? -3.770 -12.387 -10.642 1.00 98.00 337 GLN A N 1
ATOM 2700 C CA . GLN A 1 337 ? -3.413 -13.559 -9.840 1.00 98.00 337 GLN A CA 1
ATOM 2701 C C . GLN A 1 337 ? -3.081 -13.186 -8.392 1.00 98.00 337 GLN A C 1
ATOM 2703 O O . GLN A 1 337 ? -3.102 -14.047 -7.513 1.00 98.00 337 GLN A O 1
ATOM 2708 N N . ILE A 1 338 ? -2.766 -11.914 -8.134 1.00 97.94 338 ILE A N 1
ATOM 2709 C CA . ILE A 1 338 ? -2.382 -11.418 -6.812 1.00 97.94 338 ILE A CA 1
ATOM 2710 C C . ILE A 1 338 ? -3.151 -10.126 -6.531 1.00 97.94 338 ILE A C 1
ATOM 2712 O O . ILE A 1 338 ? -3.024 -9.147 -7.265 1.00 97.94 338 ILE A O 1
ATOM 2716 N N . VAL A 1 339 ? -3.943 -10.134 -5.456 1.00 98.00 339 VAL A N 1
ATOM 2717 C CA . VAL A 1 339 ? -4.631 -8.948 -4.928 1.00 98.00 339 VAL A CA 1
ATOM 2718 C C . VAL A 1 339 ? -3.746 -8.300 -3.871 1.00 98.00 339 VAL A C 1
ATOM 2720 O O . VAL A 1 339 ? -3.283 -8.980 -2.955 1.00 98.00 339 VAL A O 1
ATOM 2723 N N . GLN A 1 340 ? -3.534 -6.993 -3.984 1.00 97.31 340 GLN A N 1
ATOM 2724 C CA . GLN A 1 340 ? -2.644 -6.224 -3.108 1.00 97.31 340 GLN A CA 1
ATOM 2725 C C . GLN A 1 340 ? -3.396 -5.101 -2.384 1.00 97.31 340 GLN A C 1
ATOM 2727 O O . GLN A 1 340 ? -2.920 -3.977 -2.322 1.00 97.31 340 GLN A O 1
ATOM 2732 N N . ALA A 1 341 ? -4.590 -5.404 -1.866 1.00 97.38 341 ALA A N 1
ATOM 2733 C CA . ALA A 1 341 ? -5.399 -4.443 -1.119 1.00 97.38 341 ALA A CA 1
ATOM 2734 C C . ALA A 1 341 ? -4.633 -3.911 0.103 1.00 97.38 341 ALA A C 1
ATOM 2736 O O . ALA A 1 341 ? -4.187 -4.694 0.947 1.00 97.38 341 ALA A O 1
ATOM 2737 N N . ASP A 1 342 ? -4.483 -2.588 0.186 1.00 97.06 342 ASP A N 1
ATOM 2738 C CA . ASP A 1 342 ? -3.806 -1.943 1.307 1.00 97.06 342 ASP A CA 1
ATOM 2739 C C . ASP A 1 342 ? -4.792 -1.761 2.478 1.00 97.06 342 ASP A C 1
ATOM 2741 O O . ASP A 1 342 ? -5.774 -1.033 2.318 1.00 97.06 342 ASP A O 1
ATOM 2745 N N . PRO A 1 343 ? -4.566 -2.359 3.666 1.00 96.00 343 PRO A N 1
ATOM 2746 C CA . PRO A 1 343 ? -5.446 -2.186 4.825 1.00 96.00 343 PRO A CA 1
ATOM 2747 C C . PRO A 1 343 ? -5.576 -0.735 5.304 1.00 96.00 343 PRO A C 1
ATOM 2749 O O . PRO A 1 343 ? -6.494 -0.437 6.064 1.00 96.00 343 PRO A O 1
ATOM 2752 N N . GLU A 1 344 ? -4.676 0.168 4.923 1.00 96.44 344 GLU A N 1
ATOM 2753 C CA . GLU A 1 344 ? -4.780 1.598 5.211 1.00 96.44 344 GLU A CA 1
ATOM 2754 C C . GLU A 1 344 ? -5.727 2.326 4.252 1.00 96.44 344 GLU A C 1
ATOM 2756 O O . GLU A 1 344 ? -6.176 3.431 4.569 1.00 96.44 344 GLU A O 1
ATOM 2761 N N . TRP A 1 345 ? -6.054 1.738 3.097 1.00 97.38 345 TRP A N 1
ATOM 2762 C CA . TRP A 1 345 ? -6.829 2.402 2.043 1.00 97.38 345 TRP A CA 1
ATOM 2763 C C . TRP A 1 345 ? -8.126 1.659 1.689 1.00 97.38 345 TRP A C 1
ATOM 2765 O O . TRP A 1 345 ? -9.133 2.303 1.381 1.00 97.38 345 TRP A O 1
ATOM 2775 N N . CYS A 1 346 ? -8.135 0.326 1.779 1.00 97.12 346 CYS A N 1
ATOM 2776 C CA . CYS A 1 346 ? -9.184 -0.549 1.252 1.00 97.12 346 CYS A CA 1
ATOM 2777 C C . CYS A 1 346 ? -10.434 -0.689 2.129 1.00 97.12 346 CYS A C 1
ATOM 2779 O O . CYS A 1 346 ? -11.352 -1.421 1.768 1.00 97.12 346 CYS A O 1
ATOM 2781 N N . GLY A 1 347 ? -10.473 -0.013 3.275 1.00 97.25 347 GLY A N 1
ATOM 2782 C CA . GLY A 1 347 ? -11.566 -0.053 4.242 1.00 97.25 347 GLY A CA 1
ATOM 2783 C C . GLY A 1 347 ? -11.159 -0.516 5.641 1.00 97.25 347 GLY A C 1
ATOM 2784 O O . GLY A 1 347 ? -12.007 -0.479 6.525 1.00 97.25 347 GLY A O 1
ATOM 2785 N N . GLY A 1 348 ? -9.900 -0.887 5.882 1.00 98.00 348 GLY A N 1
ATOM 2786 C CA . GLY A 1 348 ? -9.438 -1.371 7.186 1.00 98.00 348 GLY A CA 1
ATOM 2787 C C . GLY A 1 348 ? -9.531 -2.886 7.338 1.00 98.00 348 GLY A C 1
ATOM 2788 O O . GLY A 1 348 ? -10.004 -3.590 6.447 1.00 98.00 348 GLY A O 1
ATOM 2789 N N . VAL A 1 349 ? -9.076 -3.387 8.486 1.00 98.00 349 VAL A N 1
ATOM 2790 C CA . VAL A 1 349 ? -9.051 -4.820 8.830 1.00 98.00 349 VAL A CA 1
ATOM 2791 C C . VAL A 1 349 ? -10.430 -5.483 8.744 1.00 98.00 349 VAL A C 1
ATOM 2793 O O . VAL A 1 349 ? -10.491 -6.666 8.435 1.00 98.00 349 VAL A O 1
ATOM 2796 N N . SER A 1 350 ? -11.529 -4.769 9.005 1.00 98.12 350 SER A N 1
ATOM 2797 C CA . SER A 1 350 ? -12.880 -5.339 8.860 1.00 98.12 350 SER A CA 1
ATOM 2798 C C . SER A 1 350 ? -13.340 -5.511 7.402 1.00 98.12 350 SER A C 1
ATOM 2800 O O . SER A 1 350 ? -14.229 -6.322 7.145 1.00 98.12 350 SER A O 1
ATOM 2802 N N . GLU A 1 351 ? -12.775 -4.762 6.449 1.00 97.88 351 GLU A N 1
ATOM 2803 C CA . GLU A 1 351 ? -13.126 -4.867 5.019 1.00 97.88 351 GLU A CA 1
ATOM 2804 C C . GLU A 1 351 ? -12.170 -5.760 4.223 1.00 97.88 351 GLU A C 1
ATOM 2806 O O . GLU A 1 351 ? -12.599 -6.350 3.227 1.00 97.88 351 GLU A O 1
ATOM 2811 N N . LEU A 1 352 ? -10.900 -5.821 4.646 1.00 95.94 352 LEU A N 1
ATOM 2812 C CA . LEU A 1 352 ? -9.853 -6.669 4.070 1.00 95.94 352 LEU A CA 1
ATOM 2813 C C . LEU A 1 352 ? -10.204 -8.160 4.186 1.00 95.94 352 LEU A C 1
ATOM 2815 O O . LEU A 1 352 ? -10.045 -8.867 3.162 1.00 95.94 352 LEU A O 1
#